Protein AF-A0A9D9DNQ1-F1 (afdb_monomer)

Structure (mmCIF, N/CA/C/O backbone):
data_AF-A0A9D9DNQ1-F1
#
_entry.id   AF-A0A9D9DNQ1-F1
#
loop_
_atom_site.group_PDB
_atom_site.id
_atom_site.type_symbol
_atom_site.label_atom_id
_atom_site.label_alt_id
_atom_site.label_comp_id
_atom_site.label_asym_id
_atom_site.label_entity_id
_atom_site.label_seq_id
_atom_site.pdbx_PDB_ins_code
_atom_site.Cartn_x
_atom_site.Cartn_y
_atom_site.Cartn_z
_atom_site.occupancy
_atom_site.B_iso_or_equiv
_atom_site.auth_seq_id
_atom_site.auth_comp_id
_atom_site.auth_asym_id
_atom_site.auth_atom_id
_atom_site.pdbx_PDB_model_num
ATOM 1 N N . MET A 1 1 ? 4.424 -29.394 -1.726 1.00 29.30 1 MET A N 1
ATOM 2 C CA . MET A 1 1 ? 4.985 -28.256 -0.959 1.00 29.30 1 MET A CA 1
ATOM 3 C C . MET A 1 1 ? 3.956 -27.135 -0.924 1.00 29.30 1 MET A C 1
ATOM 5 O O . MET A 1 1 ? 3.631 -26.592 -1.972 1.00 29.30 1 MET A O 1
ATOM 9 N N . LYS A 1 2 ? 3.369 -26.856 0.246 1.00 24.73 2 LYS A N 1
ATOM 10 C CA . LYS A 1 2 ? 2.342 -25.818 0.424 1.00 24.73 2 LYS A CA 1
ATOM 11 C C . LYS A 1 2 ? 2.992 -24.439 0.251 1.00 24.73 2 LYS A C 1
ATOM 13 O O . LYS A 1 2 ? 3.633 -23.952 1.174 1.00 24.73 2 LYS A O 1
ATOM 18 N N . LYS A 1 3 ? 2.862 -23.826 -0.929 1.00 24.52 3 LYS A N 1
ATOM 19 C CA . LYS A 1 3 ? 3.182 -22.406 -1.111 1.00 24.52 3 LYS A CA 1
ATOM 20 C C . LYS A 1 3 ? 2.050 -21.609 -0.464 1.00 24.52 3 LYS A C 1
ATOM 22 O O . LYS A 1 3 ? 0.947 -21.558 -0.998 1.00 24.52 3 LYS A O 1
ATOM 27 N N . LEU A 1 4 ? 2.303 -21.062 0.723 1.00 26.34 4 LEU A N 1
ATOM 28 C CA . LEU A 1 4 ? 1.441 -20.055 1.331 1.00 26.34 4 LEU A CA 1
ATOM 29 C C . LEU A 1 4 ? 1.518 -18.811 0.432 1.00 26.34 4 LEU A C 1
ATOM 31 O O . LEU A 1 4 ? 2.498 -18.072 0.470 1.00 26.34 4 LEU A O 1
ATOM 35 N N . LEU A 1 5 ? 0.521 -18.620 -0.431 1.00 28.00 5 LEU A N 1
ATOM 36 C CA . LEU A 1 5 ? 0.300 -17.358 -1.130 1.00 28.00 5 LEU A CA 1
ATOM 37 C C . LEU A 1 5 ? -0.089 -16.323 -0.073 1.00 28.00 5 LEU A C 1
ATOM 39 O O . LEU A 1 5 ? -1.245 -16.242 0.341 1.00 28.00 5 LEU A O 1
ATOM 43 N N . ILE A 1 6 ? 0.894 -15.560 0.404 1.00 31.73 6 ILE A N 1
ATOM 44 C CA . ILE A 1 6 ? 0.638 -14.294 1.084 1.00 31.73 6 ILE A CA 1
ATOM 45 C C . ILE A 1 6 ? 0.145 -13.351 -0.011 1.00 31.73 6 ILE A C 1
ATOM 47 O O . ILE A 1 6 ? 0.930 -12.718 -0.713 1.00 31.73 6 ILE A O 1
ATOM 51 N N . ILE A 1 7 ? -1.172 -13.326 -0.206 1.00 36.38 7 ILE A N 1
ATOM 52 C CA . ILE A 1 7 ? -1.836 -12.258 -0.943 1.00 36.38 7 ILE A CA 1
ATOM 53 C C . ILE A 1 7 ? -1.570 -11.000 -0.120 1.00 36.38 7 ILE A C 1
ATOM 55 O O . ILE A 1 7 ? -2.084 -10.852 0.990 1.00 36.38 7 ILE A O 1
ATOM 59 N N . LEU A 1 8 ? -0.683 -10.142 -0.626 1.00 38.19 8 LEU A N 1
ATOM 60 C CA . LEU A 1 8 ? -0.551 -8.769 -0.162 1.00 38.19 8 LEU A CA 1
ATOM 61 C C . LEU A 1 8 ? -1.932 -8.142 -0.393 1.00 38.19 8 LEU A C 1
ATOM 63 O O . LEU A 1 8 ? -2.298 -7.844 -1.527 1.00 38.19 8 LEU A O 1
ATOM 67 N N . GLY A 1 9 ? -2.743 -8.083 0.661 1.00 36.81 9 GLY A N 1
ATOM 68 C CA . GLY A 1 9 ? -4.068 -7.477 0.648 1.00 36.81 9 GLY A CA 1
ATOM 69 C C . GLY A 1 9 ? -3.932 -5.966 0.550 1.00 36.81 9 GLY A C 1
ATOM 70 O O . GLY A 1 9 ? -4.158 -5.273 1.533 1.00 36.81 9 GLY A O 1
ATOM 71 N N . ILE A 1 10 ? -3.514 -5.488 -0.618 1.00 44.41 10 ILE A N 1
ATOM 72 C CA . ILE A 1 10 ? -3.555 -4.084 -0.995 1.00 44.41 10 ILE A CA 1
ATOM 73 C C . ILE A 1 10 ? -4.683 -3.962 -2.022 1.00 44.41 10 ILE A C 1
ATOM 75 O O . ILE A 1 10 ? -4.468 -4.100 -3.223 1.00 44.41 10 ILE A O 1
ATOM 79 N N . LEU A 1 11 ? -5.911 -3.798 -1.528 1.00 41.19 11 LEU A N 1
ATOM 80 C CA . LEU A 1 11 ? -7.002 -3.222 -2.313 1.00 41.19 11 LEU A CA 1
ATOM 81 C C . LEU A 1 11 ? -7.180 -1.806 -1.788 1.00 41.19 11 LEU A C 1
ATOM 83 O O . LEU A 1 11 ? -7.331 -1.604 -0.583 1.00 41.19 11 LEU A O 1
ATOM 87 N N . PHE A 1 12 ? -7.091 -0.844 -2.695 1.00 45.25 12 PHE A N 1
ATOM 88 C CA . PHE A 1 12 ? -7.300 0.555 -2.379 1.00 45.25 12 PHE A CA 1
ATOM 89 C C . PHE A 1 12 ? -8.781 0.840 -2.196 1.00 45.25 12 PHE A C 1
ATOM 91 O O . PHE A 1 12 ? -9.622 0.358 -2.952 1.00 45.25 12 PHE A O 1
ATOM 98 N N . LEU A 1 13 ? -9.047 1.718 -1.234 1.00 35.81 13 LEU A N 1
ATOM 99 C CA . LEU A 1 13 ? -10.161 2.655 -1.248 1.00 35.81 13 LEU A CA 1
ATOM 100 C C . LEU A 1 13 ? -9.973 3.626 -2.429 1.00 35.81 13 LEU A C 1
ATOM 102 O O . LEU A 1 13 ? -9.611 4.783 -2.245 1.00 35.81 13 LEU A O 1
ATOM 106 N N . GLY A 1 14 ? -10.138 3.126 -3.654 1.00 33.34 14 GLY A N 1
ATOM 107 C CA . GLY A 1 14 ? -10.570 3.959 -4.770 1.00 33.34 14 GLY A CA 1
ATOM 108 C C . GLY A 1 14 ? -12.071 4.159 -4.607 1.00 33.34 14 GLY A C 1
ATOM 109 O O . GLY A 1 14 ? -12.766 3.212 -4.246 1.00 33.34 14 GLY A O 1
ATOM 110 N N . ASN A 1 15 ? -12.5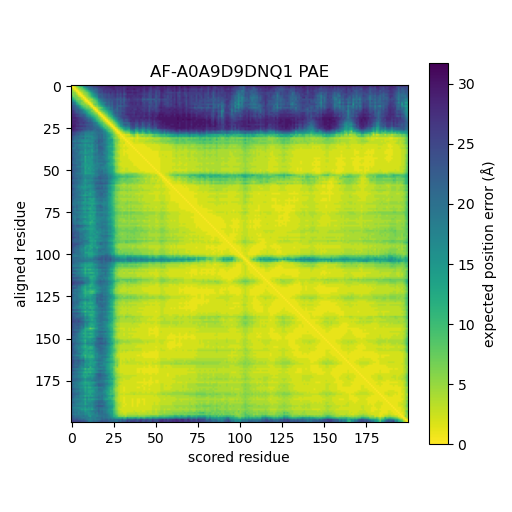43 5.393 -4.769 1.00 35.09 15 ASN A N 1
ATOM 111 C CA . ASN A 1 15 ? -13.938 5.788 -4.598 1.00 35.09 15 ASN A CA 1
ATOM 112 C C . ASN A 1 15 ? -14.907 4.722 -5.129 1.00 35.09 15 ASN A C 1
ATOM 114 O O . ASN A 1 15 ? -15.035 4.544 -6.337 1.00 35.09 15 ASN A O 1
ATOM 118 N N . CYS A 1 16 ? -15.637 4.055 -4.235 1.00 32.59 16 CYS A N 1
ATOM 119 C CA . CYS A 1 16 ? -16.846 3.334 -4.609 1.00 32.59 16 CYS A CA 1
ATOM 120 C C . CYS A 1 16 ? -17.941 4.370 -4.901 1.00 32.59 16 CYS A C 1
ATOM 122 O O . CYS A 1 16 ? -18.879 4.528 -4.125 1.00 32.59 16 CYS A O 1
ATOM 124 N N . CYS A 1 17 ? -17.779 5.111 -5.993 1.00 32.00 17 CYS A N 1
ATOM 125 C CA . CYS A 1 17 ? -18.811 5.933 -6.593 1.00 32.00 17 CYS A CA 1
ATOM 126 C C . CYS A 1 17 ? -19.076 5.349 -7.979 1.00 32.00 17 CYS A C 1
ATOM 128 O O . CYS A 1 17 ? -18.297 5.541 -8.908 1.00 32.00 17 CYS A O 1
ATOM 130 N N . PHE A 1 18 ? -20.181 4.614 -8.099 1.00 34.88 18 PHE A N 1
ATOM 131 C CA . PHE A 1 18 ? -20.827 4.442 -9.388 1.00 34.88 18 PHE A CA 1
ATOM 132 C C . PHE A 1 18 ? -21.553 5.747 -9.712 1.00 34.88 18 PHE A C 1
ATOM 134 O O . PHE A 1 18 ? -22.673 5.979 -9.262 1.00 34.88 18 PHE A O 1
ATOM 141 N N . ALA A 1 19 ? -20.893 6.577 -10.505 1.00 30.09 19 ALA A N 1
ATOM 142 C CA . ALA A 1 19 ? -21.526 7.463 -11.463 1.00 30.09 19 ALA A CA 1
ATOM 143 C C . ALA A 1 19 ? -20.670 7.376 -12.730 1.00 30.09 19 ALA A C 1
ATOM 145 O O . ALA A 1 19 ? -19.470 7.643 -12.682 1.00 30.09 19 ALA A O 1
ATOM 146 N N . GLU A 1 20 ? -21.265 6.929 -13.839 1.00 35.25 20 GLU A N 1
ATOM 147 C CA . GLU A 1 20 ? -20.682 7.064 -15.177 1.00 35.25 20 GLU A CA 1
ATOM 148 C C . GLU A 1 20 ? -20.633 8.552 -15.537 1.00 35.25 20 GLU A C 1
ATOM 150 O O . GLU A 1 20 ? -21.410 9.041 -16.350 1.00 35.25 20 GLU A O 1
ATOM 155 N N . ASP A 1 21 ? -19.714 9.288 -14.928 1.00 28.39 21 ASP A N 1
ATOM 156 C CA . ASP A 1 21 ? -19.199 10.483 -15.559 1.00 28.39 21 ASP A CA 1
ATOM 157 C C . ASP A 1 21 ? -18.018 10.021 -16.399 1.00 28.39 21 ASP A C 1
ATOM 159 O O . ASP A 1 21 ? -17.014 9.523 -15.885 1.00 28.39 21 ASP A O 1
ATOM 163 N N . THR A 1 22 ? -18.157 10.144 -17.718 1.00 34.41 22 THR A N 1
ATOM 164 C CA . THR A 1 22 ? -17.051 10.088 -18.673 1.00 34.41 22 THR A CA 1
ATOM 165 C C . THR A 1 22 ? -16.030 11.161 -18.304 1.00 34.41 22 THR A C 1
ATOM 167 O O . THR A 1 22 ? -15.987 12.243 -18.889 1.00 34.41 22 THR A O 1
ATOM 170 N N . VAL A 1 23 ? -15.197 10.870 -17.309 1.00 31.89 23 VAL A N 1
ATOM 171 C CA . VAL A 1 23 ? -13.949 11.574 -17.089 1.00 31.89 23 VAL A CA 1
ATOM 172 C C . VAL A 1 23 ? -13.088 11.176 -18.269 1.00 31.89 23 VAL A C 1
ATOM 174 O O . VAL A 1 23 ? -12.769 10.003 -18.459 1.00 31.89 23 VAL A O 1
ATOM 177 N N . ILE A 1 24 ? -12.748 12.159 -19.095 1.00 36.84 24 ILE A N 1
ATOM 178 C CA . ILE A 1 24 ? -11.708 12.030 -20.108 1.00 36.84 24 ILE A CA 1
ATOM 179 C C . ILE A 1 24 ? -10.407 11.788 -19.334 1.00 36.84 24 ILE A C 1
ATOM 181 O O . ILE A 1 24 ? -9.660 12.711 -19.023 1.00 36.84 24 ILE A O 1
ATOM 185 N N . THR A 1 25 ? -10.158 10.538 -18.945 1.00 41.62 25 THR A N 1
ATOM 186 C CA . THR A 1 25 ? -8.852 10.097 -18.483 1.00 41.62 25 THR A CA 1
ATOM 187 C C . THR A 1 25 ? -7.974 10.169 -19.715 1.00 41.62 25 THR A C 1
ATOM 189 O O . THR A 1 25 ? -8.115 9.333 -20.610 1.00 41.62 25 THR A O 1
ATOM 192 N N . GLY A 1 26 ? -7.134 11.203 -19.809 1.00 40.19 26 GLY A N 1
ATOM 193 C CA . GLY A 1 26 ? -6.062 11.246 -20.797 1.00 40.19 26 GLY A CA 1
ATOM 194 C C . GLY A 1 26 ? -5.359 9.898 -20.742 1.00 40.19 26 GLY A C 1
ATOM 195 O O . GLY A 1 26 ? -4.810 9.532 -19.702 1.00 40.19 26 GLY A O 1
ATOM 196 N N . SER A 1 27 ? -5.528 9.098 -21.791 1.00 50.38 27 SER A N 1
ATOM 197 C CA . SER A 1 27 ? -5.097 7.710 -21.810 1.00 50.38 27 SER A CA 1
ATOM 198 C C . SER A 1 27 ? -3.598 7.693 -21.570 1.00 50.38 27 SER A C 1
ATOM 200 O O . SER A 1 27 ? -2.833 8.143 -22.417 1.00 50.38 27 SER A O 1
ATOM 202 N N . VAL A 1 28 ? -3.174 7.231 -20.394 1.00 60.75 28 VAL A N 1
ATOM 203 C CA . VAL A 1 28 ? -1.758 6.974 -20.158 1.00 60.75 28 VAL A CA 1
ATOM 204 C C . VAL A 1 28 ? -1.372 5.840 -21.100 1.00 60.75 28 VAL A C 1
ATOM 206 O O . VAL A 1 28 ? -1.922 4.739 -20.997 1.00 60.75 28 VAL A O 1
ATOM 209 N N . ASP A 1 29 ? -0.473 6.124 -22.040 1.00 68.19 29 ASP A N 1
ATOM 210 C CA . ASP A 1 29 ? 0.024 5.139 -22.994 1.00 68.19 29 ASP A CA 1
ATOM 211 C C . ASP A 1 29 ? 0.814 4.063 -22.244 1.00 68.19 29 ASP A C 1
ATOM 213 O O . ASP A 1 29 ? 1.963 4.245 -21.839 1.00 68.19 29 ASP A O 1
ATOM 217 N N . PHE A 1 30 ? 0.180 2.911 -22.030 1.00 81.62 30 PHE A N 1
ATOM 218 C CA . PHE A 1 30 ? 0.835 1.766 -21.416 1.00 81.62 30 PHE A CA 1
ATOM 219 C C . PHE A 1 30 ? 1.721 1.057 -22.442 1.00 81.62 30 PHE A C 1
ATOM 221 O O . PHE A 1 30 ? 1.249 0.233 -23.227 1.00 81.62 30 PHE A O 1
ATOM 228 N N . ASN A 1 31 ? 3.021 1.357 -22.414 1.00 86.69 31 ASN A N 1
ATOM 229 C CA . ASN A 1 31 ? 3.995 0.809 -23.363 1.00 86.69 31 ASN A CA 1
ATOM 230 C C . ASN A 1 31 ? 4.888 -0.312 -22.792 1.00 86.69 31 ASN A C 1
ATOM 232 O O . ASN A 1 31 ? 5.781 -0.807 -23.478 1.00 86.69 31 ASN A O 1
ATOM 236 N N . TRP A 1 32 ? 4.649 -0.757 -21.555 1.00 90.88 32 TRP A N 1
ATOM 237 C CA . TRP A 1 32 ? 5.525 -1.687 -20.819 1.00 90.88 32 TRP A CA 1
ATOM 238 C C . TRP A 1 32 ? 5.965 -2.932 -21.606 1.00 90.88 32 TRP A C 1
ATOM 240 O O . TRP A 1 32 ? 7.099 -3.403 -21.481 1.00 90.88 32 TRP A O 1
ATOM 250 N N . VAL A 1 33 ? 5.053 -3.472 -22.422 1.00 87.44 33 VAL A N 1
ATOM 251 C CA . VAL A 1 33 ? 5.265 -4.690 -23.215 1.00 87.44 33 VAL A CA 1
ATOM 252 C C . VAL A 1 33 ? 6.201 -4.459 -24.401 1.00 87.44 33 VAL A C 1
ATOM 254 O O . VAL A 1 33 ? 6.948 -5.368 -24.754 1.00 87.44 33 VAL A O 1
ATOM 257 N N . ASN A 1 34 ? 6.205 -3.259 -24.985 1.00 89.88 34 ASN A N 1
ATOM 258 C CA . ASN A 1 34 ? 7.051 -2.953 -26.142 1.00 89.88 34 ASN A CA 1
ATOM 259 C C . ASN A 1 34 ? 8.366 -2.266 -25.756 1.00 89.88 34 ASN A C 1
ATOM 261 O O . ASN A 1 34 ? 9.265 -2.183 -26.589 1.00 89.88 34 ASN A O 1
ATOM 265 N N . MET A 1 35 ? 8.495 -1.785 -24.517 1.00 90.94 35 MET A N 1
ATOM 266 C CA . MET A 1 35 ? 9.752 -1.240 -24.006 1.00 90.94 35 MET A CA 1
ATOM 267 C C . MET A 1 35 ? 10.880 -2.278 -24.083 1.00 90.94 35 MET A C 1
ATOM 269 O O . MET A 1 35 ? 10.684 -3.485 -23.906 1.00 90.94 35 MET A O 1
ATOM 273 N N . SER A 1 36 ? 12.101 -1.809 -24.295 1.00 95.94 36 SER A N 1
ATOM 274 C CA . SER A 1 36 ? 13.306 -2.597 -24.063 1.00 95.94 36 SER A CA 1
ATOM 275 C C . SER A 1 36 ? 13.495 -2.881 -22.568 1.00 95.94 36 SER A C 1
ATOM 277 O O . SER A 1 36 ? 12.903 -2.238 -21.698 1.00 95.94 36 SER A O 1
ATOM 279 N N . GLN A 1 37 ? 14.362 -3.844 -22.236 1.00 96.31 37 GLN A N 1
ATOM 280 C CA . GLN A 1 37 ? 14.668 -4.128 -20.831 1.00 96.31 37 GLN A CA 1
ATOM 281 C C . GLN A 1 37 ? 15.354 -2.946 -20.131 1.00 96.31 37 GLN A C 1
ATOM 283 O O . GLN A 1 37 ? 15.111 -2.717 -18.951 1.00 96.31 37 GLN A O 1
ATOM 288 N N . VAL A 1 38 ? 16.174 -2.185 -20.861 1.00 97.19 38 VAL A N 1
ATOM 289 C CA . VAL A 1 38 ? 16.883 -1.014 -20.327 1.00 97.19 38 VAL A CA 1
ATOM 290 C C . VAL A 1 38 ? 15.897 0.087 -19.942 1.00 97.19 38 VAL A C 1
ATOM 292 O O . VAL A 1 38 ? 16.019 0.661 -18.865 1.00 97.19 38 VAL A O 1
ATOM 295 N N . GLU A 1 39 ? 14.891 0.343 -20.779 1.00 96.00 39 GLU A N 1
ATOM 296 C CA . GLU A 1 39 ? 13.853 1.337 -20.483 1.00 96.00 39 GLU A CA 1
ATOM 297 C C . GLU A 1 39 ? 12.998 0.915 -19.282 1.00 96.00 39 GLU A C 1
ATOM 299 O O . GLU A 1 39 ? 12.753 1.726 -18.391 1.00 96.00 39 GLU A O 1
ATOM 304 N N . ARG A 1 40 ? 12.603 -0.367 -19.199 1.00 96.81 40 ARG A N 1
ATOM 305 C CA . ARG A 1 40 ? 11.867 -0.884 -18.030 1.00 96.81 40 ARG A CA 1
ATOM 306 C C . ARG A 1 40 ? 12.667 -0.728 -16.745 1.00 96.81 40 ARG A C 1
ATOM 308 O O . ARG A 1 40 ? 12.128 -0.306 -15.727 1.00 96.81 40 ARG A O 1
ATOM 315 N N . ASP A 1 41 ? 13.951 -1.062 -16.785 1.00 97.62 41 ASP A N 1
ATOM 316 C CA . ASP A 1 41 ? 14.833 -0.944 -15.628 1.00 97.62 41 ASP A CA 1
ATOM 317 C C . ASP A 1 41 ? 15.031 0.521 -15.207 1.00 97.62 41 ASP A C 1
ATOM 319 O O . ASP A 1 41 ? 15.086 0.812 -14.008 1.00 97.62 41 ASP A O 1
ATOM 323 N N . ALA A 1 42 ? 15.082 1.445 -16.172 1.00 97.12 42 ALA A N 1
ATOM 324 C CA . ALA A 1 42 ? 15.145 2.879 -15.910 1.00 97.12 42 ALA A CA 1
ATOM 325 C C . ALA A 1 42 ? 13.873 3.392 -15.213 1.00 97.12 42 ALA A C 1
ATOM 327 O O . ALA A 1 42 ? 13.984 4.038 -14.171 1.00 97.12 42 ALA A O 1
ATOM 328 N N . GLU A 1 43 ? 12.680 3.045 -15.709 1.00 95.81 43 GLU A N 1
ATOM 329 C CA . GLU A 1 43 ? 11.411 3.413 -15.057 1.00 95.81 43 GLU A CA 1
ATOM 330 C C . GLU A 1 43 ? 11.283 2.808 -13.655 1.00 95.81 43 GLU A C 1
ATOM 332 O O . GLU A 1 43 ? 10.934 3.506 -12.700 1.00 95.81 43 GLU A O 1
ATOM 337 N N . ILE A 1 44 ? 11.626 1.522 -13.502 1.00 97.56 44 ILE A N 1
ATOM 338 C CA . ILE A 1 44 ? 11.634 0.846 -12.198 1.00 97.56 44 ILE A CA 1
ATOM 339 C C . ILE A 1 44 ? 12.494 1.622 -11.204 1.00 97.56 44 ILE A C 1
ATOM 341 O O . ILE A 1 44 ? 12.070 1.828 -10.065 1.00 97.56 44 ILE A O 1
ATOM 345 N N . SER A 1 45 ? 13.686 2.039 -11.627 1.00 96.88 45 SER A N 1
ATOM 346 C CA . SER A 1 45 ? 14.634 2.756 -10.773 1.00 96.88 45 SER A CA 1
ATOM 347 C C . SER A 1 45 ? 14.147 4.172 -10.464 1.00 96.88 45 SER A C 1
ATOM 349 O O . SER A 1 45 ? 14.219 4.614 -9.320 1.00 96.88 45 SER A O 1
ATOM 351 N N . GLN A 1 46 ? 13.583 4.872 -11.452 1.00 96.81 46 GLN A N 1
ATOM 352 C CA . GLN A 1 46 ? 13.010 6.205 -11.272 1.00 96.81 46 GLN A CA 1
ATOM 353 C C . GLN A 1 46 ? 11.909 6.205 -10.205 1.0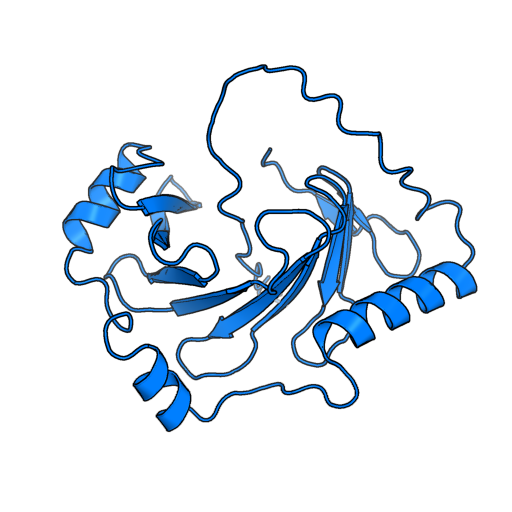0 96.81 46 GLN A C 1
ATOM 355 O O . GLN A 1 46 ? 11.964 7.002 -9.266 1.00 96.81 46 GLN A O 1
ATOM 360 N N . TYR A 1 47 ? 10.919 5.316 -10.318 1.00 96.88 47 TYR A N 1
ATOM 361 C CA . TYR A 1 47 ? 9.800 5.295 -9.372 1.00 96.88 47 TYR A CA 1
ATOM 362 C C . TYR A 1 47 ? 10.198 4.728 -8.005 1.00 96.88 47 TYR A C 1
ATOM 364 O O . TYR A 1 47 ? 9.685 5.193 -6.987 1.00 96.88 47 TYR A O 1
ATOM 372 N N . GLN A 1 48 ? 11.165 3.806 -7.948 1.00 97.25 48 GLN A N 1
ATOM 373 C CA . GLN A 1 48 ? 11.775 3.385 -6.684 1.00 97.25 48 GLN A CA 1
ATOM 374 C C . GLN A 1 48 ? 12.393 4.591 -5.958 1.00 97.25 48 GLN A C 1
ATOM 376 O O . GLN A 1 48 ? 12.073 4.832 -4.793 1.00 97.25 48 GLN A O 1
ATOM 381 N N . ASN A 1 49 ? 13.201 5.394 -6.652 1.00 96.56 49 ASN A N 1
ATOM 382 C CA . ASN A 1 49 ? 13.842 6.573 -6.069 1.00 96.56 49 ASN A CA 1
ATOM 383 C C . ASN A 1 49 ? 12.819 7.629 -5.623 1.00 96.56 49 ASN A C 1
ATOM 385 O O . ASN A 1 49 ? 12.981 8.221 -4.561 1.00 96.56 49 ASN A O 1
ATOM 389 N N . LEU A 1 50 ? 11.729 7.829 -6.372 1.00 96.31 50 LEU A N 1
ATOM 390 C CA . LEU A 1 50 ? 10.659 8.756 -5.976 1.00 96.31 50 LEU A CA 1
ATOM 391 C C . LEU A 1 50 ? 9.929 8.319 -4.696 1.00 96.31 50 LEU A C 1
ATOM 393 O O . LEU A 1 50 ? 9.511 9.167 -3.909 1.00 96.31 50 LEU A O 1
ATOM 397 N N . ILE A 1 51 ? 9.780 7.010 -4.471 1.00 96.19 51 ILE A N 1
ATOM 398 C CA . ILE A 1 51 ? 9.164 6.477 -3.250 1.00 96.19 51 ILE A CA 1
ATOM 399 C C . ILE A 1 51 ? 10.140 6.544 -2.071 1.00 96.19 51 ILE A C 1
ATOM 401 O O . ILE A 1 51 ? 9.767 6.951 -0.966 1.00 96.19 51 ILE A O 1
ATOM 405 N N . PHE A 1 52 ? 11.359 6.042 -2.259 1.00 94.94 52 PHE A N 1
ATOM 406 C CA . PHE A 1 52 ? 12.258 5.716 -1.153 1.00 94.94 52 PHE A CA 1
ATOM 407 C C . PHE A 1 52 ? 13.346 6.762 -0.904 1.00 94.94 52 PHE A C 1
ATOM 409 O O . PHE A 1 52 ? 13.831 6.839 0.221 1.00 94.94 52 PHE A O 1
ATOM 416 N N . GLY A 1 53 ? 13.670 7.597 -1.890 1.00 91.88 53 GLY A N 1
ATOM 417 C CA . GLY A 1 53 ? 14.841 8.468 -1.844 1.00 91.88 53 GLY A CA 1
ATOM 418 C C . GLY A 1 53 ? 16.143 7.664 -1.851 1.00 91.88 53 GLY A C 1
ATOM 419 O O . GLY A 1 53 ? 16.179 6.528 -2.322 1.00 91.88 53 GLY A O 1
ATOM 420 N N . ASP A 1 54 ? 17.199 8.256 -1.295 1.00 85.81 54 ASP A N 1
ATOM 421 C CA . ASP A 1 54 ? 18.542 7.660 -1.284 1.00 85.81 54 ASP A CA 1
ATOM 422 C C . ASP A 1 54 ? 18.664 6.450 -0.339 1.00 85.81 54 ASP A C 1
ATOM 424 O O . ASP A 1 54 ? 19.511 5.581 -0.546 1.00 85.81 54 ASP A O 1
ATOM 428 N N . GLU A 1 55 ? 17.823 6.374 0.701 1.00 88.75 55 GLU A N 1
ATOM 429 C CA . GLU A 1 55 ? 17.856 5.300 1.696 1.00 88.75 55 GLU A CA 1
ATOM 430 C C . GLU A 1 55 ? 16.476 4.665 1.908 1.00 88.75 55 GLU A C 1
ATOM 432 O O . GLU A 1 55 ? 15.511 5.295 2.350 1.00 88.75 55 GLU A O 1
ATOM 437 N N . ILE A 1 56 ? 16.402 3.353 1.675 1.00 90.44 56 ILE A N 1
ATOM 438 C CA . ILE A 1 56 ? 15.179 2.577 1.870 1.00 90.44 56 ILE A CA 1
ATOM 439 C C . ILE A 1 56 ? 14.957 2.319 3.363 1.00 90.44 56 ILE A C 1
ATOM 441 O O . ILE A 1 56 ? 15.466 1.362 3.954 1.00 90.44 56 ILE A O 1
ATOM 445 N N . GLN A 1 57 ? 14.111 3.143 3.979 1.00 90.50 57 GLN A N 1
ATOM 446 C CA . GLN A 1 57 ? 13.647 2.908 5.343 1.00 90.50 57 GLN A CA 1
ATOM 447 C C . GLN A 1 57 ? 12.602 1.786 5.391 1.00 90.50 57 GLN A C 1
ATOM 449 O O . GLN A 1 57 ? 11.410 1.982 5.157 1.00 90.50 57 GLN A O 1
ATOM 454 N N . THR A 1 58 ? 13.047 0.585 5.760 1.00 92.62 58 THR A N 1
ATOM 455 C CA . THR A 1 58 ? 12.188 -0.614 5.820 1.00 92.62 58 THR A CA 1
ATOM 456 C C . THR A 1 58 ? 11.338 -0.711 7.094 1.00 92.62 58 THR A C 1
ATOM 458 O O . THR A 1 58 ? 10.514 -1.625 7.238 1.00 92.62 58 THR A O 1
ATOM 461 N N . LYS A 1 59 ? 11.539 0.182 8.073 1.00 95.12 59 LYS A N 1
ATOM 462 C CA . LYS A 1 59 ? 10.878 0.097 9.379 1.00 95.12 59 LYS A CA 1
ATOM 463 C C . LYS A 1 59 ? 10.888 1.418 10.148 1.00 95.12 59 LYS A C 1
ATOM 465 O O . LYS A 1 59 ? 11.938 2.009 10.354 1.00 95.12 59 LYS A O 1
ATOM 470 N N . ILE A 1 60 ? 9.742 1.748 10.734 1.00 96.00 60 ILE A N 1
ATOM 471 C CA . ILE A 1 60 ? 9.597 2.716 11.825 1.00 96.00 60 ILE A CA 1
ATOM 472 C C . ILE A 1 60 ? 9.748 1.965 13.163 1.00 96.00 60 ILE A C 1
ATOM 474 O O . ILE A 1 60 ? 9.119 0.911 13.354 1.00 96.00 60 ILE A O 1
ATOM 478 N N . PRO A 1 61 ? 10.560 2.445 14.123 1.00 97.25 61 PRO A N 1
ATOM 479 C CA . PRO A 1 61 ? 10.636 1.858 15.455 1.00 97.25 61 PRO A CA 1
ATOM 480 C C . PRO A 1 61 ? 9.247 1.679 16.080 1.00 97.25 61 PRO A C 1
ATOM 482 O O . PRO A 1 61 ? 8.417 2.583 16.094 1.00 97.25 61 PRO A O 1
ATOM 485 N N . ARG A 1 62 ? 8.977 0.496 16.647 1.00 96.19 62 ARG A N 1
ATOM 486 C CA . ARG A 1 62 ? 7.638 0.136 17.154 1.00 96.19 62 ARG A CA 1
ATOM 487 C C . ARG A 1 62 ? 7.091 1.155 18.160 1.00 96.19 62 ARG A C 1
ATOM 489 O O . ARG A 1 62 ? 5.887 1.384 18.192 1.00 96.19 62 ARG A O 1
ATOM 496 N N . LYS A 1 63 ? 7.957 1.721 19.005 1.00 97.25 63 LYS A N 1
ATOM 497 C CA . LYS A 1 63 ? 7.574 2.732 19.999 1.00 97.25 63 LYS A CA 1
ATOM 498 C C . LYS A 1 63 ? 7.078 4.010 19.317 1.00 97.25 63 LYS A C 1
ATOM 500 O O . LYS A 1 63 ? 6.008 4.490 19.670 1.00 97.25 63 LYS A O 1
ATOM 505 N N . GLU A 1 64 ? 7.810 4.492 18.318 1.00 97.88 64 GLU A N 1
ATOM 506 C CA . GLU A 1 64 ? 7.461 5.679 17.529 1.00 97.88 64 GLU A CA 1
ATOM 507 C C . GLU A 1 64 ? 6.191 5.452 16.714 1.00 97.88 64 GLU A C 1
ATOM 509 O O . GLU A 1 64 ? 5.267 6.254 16.795 1.00 97.88 64 GLU A O 1
ATOM 514 N N . PHE A 1 65 ? 6.077 4.305 16.036 1.00 97.94 65 PHE A N 1
ATOM 515 C CA . PHE A 1 65 ? 4.864 3.933 15.304 1.00 97.94 65 PHE A CA 1
ATOM 516 C C . PHE A 1 65 ? 3.629 3.963 16.217 1.00 97.94 65 PHE A C 1
ATOM 518 O O . PHE A 1 65 ? 2.604 4.561 15.897 1.00 97.94 65 PHE A O 1
ATOM 525 N N . ARG A 1 66 ? 3.726 3.334 17.395 1.00 96.94 66 ARG A N 1
ATOM 526 C CA . ARG A 1 66 ? 2.613 3.288 18.352 1.00 96.94 66 ARG A CA 1
ATOM 527 C C . ARG A 1 66 ? 2.282 4.650 18.949 1.00 96.94 66 ARG A C 1
ATOM 529 O O . ARG A 1 66 ? 1.127 4.859 19.291 1.00 96.94 66 ARG A O 1
ATOM 536 N N . ALA A 1 67 ? 3.264 5.535 19.089 1.00 97.94 67 ALA A N 1
ATOM 537 C CA . ALA A 1 67 ? 3.031 6.905 19.526 1.00 97.94 67 ALA A CA 1
ATOM 538 C C . ALA A 1 67 ? 2.323 7.723 18.434 1.00 97.94 67 ALA A C 1
ATOM 540 O O . ALA A 1 67 ? 1.336 8.389 18.734 1.00 97.94 67 ALA A O 1
ATOM 541 N N . LYS A 1 68 ? 2.772 7.608 17.174 1.00 97.44 68 LYS A N 1
ATOM 542 C CA . LYS A 1 68 ? 2.199 8.300 16.007 1.00 97.44 68 LYS A CA 1
ATOM 543 C C . LYS A 1 68 ? 0.722 7.959 15.798 1.00 97.44 68 LYS A C 1
ATOM 545 O O . LYS A 1 68 ? -0.085 8.857 15.602 1.00 97.44 68 LYS A O 1
ATOM 550 N N . TYR A 1 69 ? 0.359 6.679 15.890 1.00 97.50 69 TYR A N 1
ATOM 551 C CA . TYR A 1 69 ? -1.015 6.213 15.643 1.00 97.50 69 TYR A CA 1
ATOM 552 C C . TYR A 1 69 ? -1.767 5.813 16.909 1.00 97.50 69 TYR A C 1
ATOM 554 O O . TYR A 1 69 ? -2.654 4.966 16.835 1.00 97.50 69 TYR A O 1
ATOM 562 N N . LYS A 1 70 ? -1.407 6.371 18.071 1.00 97.38 70 LYS A N 1
ATOM 563 C CA . LYS A 1 70 ? -1.938 5.962 19.385 1.00 97.38 70 LYS A CA 1
ATOM 564 C C . LYS A 1 70 ? -3.472 5.854 19.418 1.00 97.38 70 LYS A C 1
ATOM 566 O O . LYS A 1 70 ? -3.985 4.860 19.928 1.00 97.38 70 LYS A O 1
ATOM 571 N N . ASP A 1 71 ? -4.162 6.803 18.787 1.00 96.75 71 ASP A N 1
ATOM 572 C CA . ASP A 1 71 ? -5.625 6.923 18.788 1.00 96.75 71 ASP A CA 1
ATOM 573 C C . ASP A 1 71 ? -6.289 6.004 17.746 1.00 96.75 71 ASP A C 1
ATOM 575 O O . ASP A 1 71 ? -7.491 5.786 17.774 1.00 96.75 71 ASP A O 1
ATOM 579 N N . PHE A 1 72 ? -5.492 5.403 16.858 1.00 97.31 72 PHE A N 1
ATOM 580 C CA . PHE A 1 72 ? -5.948 4.555 15.755 1.00 97.31 72 PHE A CA 1
ATOM 581 C C . PHE A 1 72 ? -5.477 3.101 15.886 1.00 97.31 72 PHE A C 1
ATOM 583 O O . PHE A 1 72 ? -5.747 2.284 15.008 1.00 97.31 72 PHE A O 1
ATOM 590 N N . LEU A 1 73 ? -4.778 2.736 16.973 1.00 97.88 73 LEU A N 1
ATOM 591 C CA . LEU A 1 73 ? -4.303 1.360 17.204 1.00 97.88 73 LEU A CA 1
ATOM 592 C C . LEU A 1 73 ? -5.448 0.348 17.343 1.00 97.88 73 LEU A C 1
ATOM 594 O O . LEU A 1 73 ? -5.243 -0.859 17.147 1.00 97.88 73 LEU A O 1
ATOM 598 N N . LYS A 1 74 ? -6.635 0.834 17.705 1.00 98.00 74 LYS A N 1
ATOM 599 C CA . LYS A 1 74 ? -7.875 0.077 17.746 1.00 98.00 74 LYS A CA 1
ATOM 600 C C . LYS A 1 74 ? -9.015 0.976 17.280 1.00 98.00 74 LYS A C 1
ATOM 602 O O . LYS A 1 74 ? -9.123 2.093 17.765 1.00 98.00 74 LYS A O 1
ATOM 607 N N . ASP A 1 75 ? -9.858 0.466 16.396 1.00 97.94 75 ASP A N 1
ATOM 608 C CA . ASP A 1 75 ? -11.139 1.087 16.080 1.00 97.94 75 ASP A CA 1
ATOM 609 C C . ASP A 1 75 ? -12.064 0.963 17.302 1.00 97.94 75 ASP A C 1
ATOM 611 O O . ASP A 1 75 ? -12.439 -0.140 17.721 1.00 97.94 75 ASP A O 1
ATOM 615 N N . GLU A 1 76 ? -12.383 2.104 17.909 1.00 96.56 76 GLU A N 1
ATOM 616 C CA . GLU A 1 76 ? -13.279 2.197 19.062 1.00 96.56 76 GLU A CA 1
ATOM 617 C C . GLU A 1 76 ? -14.685 1.677 18.729 1.00 96.56 76 GLU A C 1
ATOM 619 O O . GLU A 1 76 ? -15.300 0.983 19.544 1.00 96.56 76 GLU A O 1
ATOM 624 N N . TYR A 1 77 ? -15.141 1.901 17.493 1.00 96.44 77 TYR A N 1
ATOM 625 C CA . TYR A 1 77 ? -16.483 1.580 17.010 1.00 96.44 77 TYR A CA 1
ATOM 626 C C . TYR A 1 77 ? -16.508 0.347 16.102 1.00 96.44 77 TYR A C 1
ATOM 628 O O . TYR A 1 77 ? -17.446 0.170 15.325 1.00 96.44 77 TYR A O 1
ATOM 636 N N . TYR A 1 78 ? -15.529 -0.557 16.237 1.00 97.25 78 TYR A N 1
ATOM 637 C CA . TYR A 1 78 ? -15.326 -1.678 15.310 1.00 97.25 78 TYR A CA 1
ATOM 638 C C . TYR A 1 78 ? -16.565 -2.525 15.024 1.00 97.25 78 TYR A C 1
ATOM 640 O O . TYR A 1 78 ? -16.720 -3.002 13.908 1.00 97.25 78 TYR A O 1
ATOM 648 N N . LYS A 1 79 ? -17.467 -2.719 15.996 1.00 97.44 79 LYS A N 1
ATOM 649 C CA . LYS A 1 79 ? -18.714 -3.468 15.771 1.00 97.44 79 LYS A CA 1
ATOM 650 C C . LYS A 1 79 ? -19.621 -2.753 14.771 1.00 97.44 79 LYS A C 1
ATOM 652 O O . LYS A 1 79 ? -20.132 -3.391 13.857 1.00 97.44 79 LYS A O 1
ATOM 657 N N . THR A 1 80 ? -19.785 -1.444 14.943 1.00 97.00 80 THR A N 1
ATOM 658 C CA . THR A 1 80 ? -20.573 -0.593 14.052 1.00 97.00 80 THR A CA 1
ATOM 659 C C . THR A 1 80 ? -19.914 -0.522 12.683 1.00 97.00 80 THR A C 1
ATOM 661 O O . THR A 1 80 ? -20.572 -0.799 11.685 1.00 97.00 80 THR A O 1
ATOM 664 N N . THR A 1 81 ? -18.607 -0.246 12.623 1.00 96.75 81 THR A N 1
ATOM 665 C CA . THR A 1 81 ? -17.866 -0.201 11.354 1.00 96.75 81 THR A CA 1
ATOM 666 C C . THR A 1 81 ? -17.982 -1.521 10.599 1.00 96.75 81 THR A C 1
ATOM 668 O O . THR A 1 81 ? -18.294 -1.532 9.412 1.00 96.75 81 THR A O 1
ATOM 671 N N . TYR A 1 82 ? -17.808 -2.646 11.297 1.00 95.25 82 TYR A N 1
ATOM 672 C CA . TYR A 1 82 ? -17.934 -3.982 10.726 1.00 95.25 82 TYR A CA 1
ATOM 673 C C . TYR A 1 82 ? -19.335 -4.241 10.154 1.00 95.25 82 TYR A C 1
ATOM 675 O O . TYR A 1 82 ? -19.455 -4.773 9.054 1.00 95.25 82 TYR A O 1
ATOM 683 N N . GLN A 1 83 ? -20.396 -3.834 10.860 1.00 95.50 83 GLN A N 1
ATOM 684 C CA . GLN A 1 83 ? -21.772 -3.939 10.362 1.00 95.50 83 GLN A CA 1
ATOM 685 C C . GLN A 1 83 ? -22.016 -3.063 9.128 1.00 95.50 83 GLN A C 1
ATOM 687 O O . GLN A 1 83 ? -22.650 -3.522 8.182 1.00 95.50 83 GLN A O 1
ATOM 692 N N . LEU A 1 84 ? -21.500 -1.830 9.113 1.00 95.75 84 LEU A N 1
ATOM 693 C CA . LEU A 1 84 ? -21.625 -0.927 7.965 1.00 95.75 84 LEU A CA 1
ATOM 694 C C . LEU A 1 84 ? -21.015 -1.557 6.710 1.00 95.75 84 LEU A C 1
ATOM 696 O O . LEU A 1 84 ? -21.704 -1.713 5.703 1.00 95.75 84 LEU A O 1
ATOM 700 N N . VAL A 1 85 ? -19.758 -1.995 6.789 1.00 94.19 85 VAL A N 1
ATOM 701 C CA . VAL A 1 85 ? -19.067 -2.558 5.621 1.00 94.19 85 VAL A CA 1
ATOM 702 C C . VAL A 1 85 ? -19.624 -3.921 5.204 1.00 94.19 85 VAL A C 1
ATOM 704 O O . VAL A 1 85 ? -19.626 -4.239 4.018 1.00 94.19 85 VAL A O 1
ATOM 707 N N . MET A 1 86 ? -20.157 -4.706 6.150 1.00 92.12 86 MET A N 1
ATOM 708 C CA . MET A 1 86 ? -20.894 -5.944 5.859 1.00 92.12 86 MET A CA 1
ATOM 709 C C . MET A 1 86 ? -22.165 -5.687 5.052 1.00 92.12 86 MET A C 1
ATOM 711 O O . MET A 1 86 ? -22.506 -6.482 4.182 1.00 92.12 86 MET A O 1
ATOM 715 N N . ASN A 1 87 ? -22.841 -4.570 5.316 1.00 93.19 87 ASN A N 1
ATOM 716 C CA . ASN A 1 87 ? -24.034 -4.147 4.588 1.00 93.19 87 ASN A CA 1
ATOM 717 C C . ASN A 1 87 ? -23.703 -3.400 3.284 1.00 93.19 87 ASN A C 1
ATOM 719 O O . ASN A 1 87 ? -24.592 -2.806 2.680 1.00 93.19 87 ASN A O 1
ATOM 723 N N . GLY A 1 88 ? -22.437 -3.406 2.853 1.00 91.12 88 GLY A N 1
ATOM 724 C CA . GLY A 1 88 ? -22.003 -2.755 1.619 1.00 91.12 88 GLY A CA 1
ATOM 725 C C . GLY A 1 88 ? -21.910 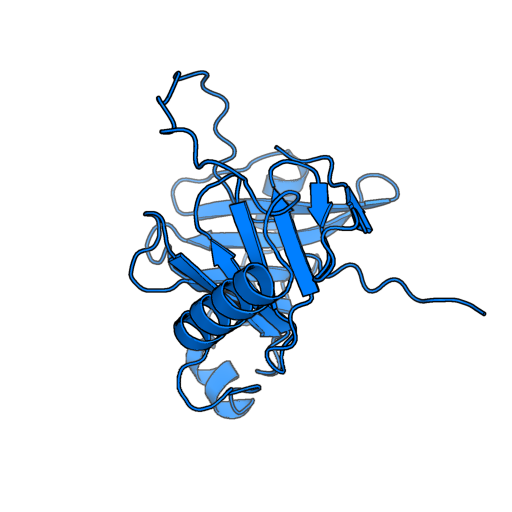-1.232 1.707 1.00 91.12 88 GLY A C 1
ATOM 726 O O . GLY A 1 88 ? -21.797 -0.583 0.673 1.00 91.12 88 GLY A O 1
ATOM 727 N N . ILE A 1 89 ? -21.944 -0.647 2.909 1.00 95.00 89 ILE A N 1
ATOM 728 C CA . ILE A 1 89 ? -21.728 0.793 3.076 1.00 95.00 89 ILE A CA 1
ATOM 729 C C . ILE A 1 89 ? -20.250 1.107 2.844 1.00 95.00 89 ILE A C 1
ATOM 731 O O . ILE A 1 89 ? -19.375 0.587 3.542 1.00 95.00 89 ILE A O 1
ATOM 735 N N . THR A 1 90 ? -19.990 1.980 1.876 1.00 94.12 90 THR A N 1
ATOM 736 C CA . THR A 1 90 ? -18.646 2.379 1.435 1.00 94.12 90 THR A CA 1
ATOM 737 C C . THR A 1 90 ? -18.264 3.792 1.867 1.00 94.12 90 THR A C 1
ATOM 739 O O . THR A 1 90 ? -17.103 4.176 1.762 1.00 94.12 90 THR A O 1
ATOM 742 N N . GLU A 1 91 ? -19.209 4.570 2.391 1.00 94.75 91 GLU A N 1
ATOM 743 C CA . GLU A 1 91 ? -18.984 5.954 2.796 1.00 94.75 91 GLU A CA 1
ATOM 744 C C . GLU A 1 91 ? -19.918 6.349 3.948 1.00 94.75 91 GLU A C 1
ATOM 746 O O . GLU A 1 91 ? -21.076 5.934 4.019 1.00 94.75 91 GLU A O 1
ATOM 751 N N . THR A 1 92 ? -19.405 7.165 4.864 1.00 95.19 92 THR A N 1
ATOM 752 C CA . THR A 1 92 ? -20.162 7.864 5.909 1.00 95.19 92 THR A CA 1
ATOM 753 C C . THR A 1 92 ? -19.918 9.370 5.799 1.00 95.19 92 THR A C 1
ATOM 755 O O . THR A 1 92 ? -19.152 9.833 4.951 1.00 95.19 92 THR A O 1
ATOM 758 N N . SER A 1 93 ? -20.521 10.174 6.677 1.00 95.56 93 SER A N 1
ATOM 759 C CA . SER A 1 93 ? -20.209 11.608 6.755 1.00 95.56 93 SER A CA 1
ATOM 760 C C . SER A 1 93 ? -18.720 11.882 6.987 1.00 95.56 93 SER A C 1
ATOM 762 O O . SER A 1 93 ? -18.202 12.860 6.455 1.00 95.56 93 SER A O 1
ATOM 764 N N . ASP A 1 94 ? -18.026 10.997 7.710 1.00 96.12 94 ASP A N 1
ATOM 765 C CA . ASP A 1 94 ? -16.677 11.254 8.224 1.00 96.12 94 ASP A CA 1
ATOM 766 C C . ASP A 1 94 ? -15.584 10.405 7.567 1.00 96.12 94 ASP A C 1
ATOM 768 O O . ASP A 1 94 ? -14.398 10.727 7.699 1.00 96.12 94 ASP A O 1
ATOM 772 N N . ALA A 1 95 ? -15.942 9.317 6.876 1.00 96.50 95 ALA A N 1
ATOM 773 C CA . ALA A 1 95 ? -14.962 8.367 6.363 1.00 96.50 95 ALA A CA 1
ATOM 774 C C . ALA A 1 95 ? -15.409 7.614 5.106 1.00 96.50 95 ALA A C 1
ATOM 776 O O . ALA A 1 95 ? -16.591 7.339 4.918 1.00 96.50 95 ALA A O 1
ATOM 777 N N . ASN A 1 96 ? -14.425 7.204 4.307 1.00 96.62 96 ASN A N 1
ATOM 778 C CA . ASN A 1 96 ? -14.581 6.158 3.299 1.00 96.62 96 ASN A CA 1
ATOM 779 C C . ASN A 1 96 ? -14.269 4.798 3.939 1.00 96.62 96 ASN A C 1
ATOM 781 O O . ASN A 1 96 ? -13.343 4.685 4.754 1.00 96.62 96 ASN A O 1
ATOM 785 N N . LEU A 1 97 ? -15.032 3.773 3.568 1.00 95.75 97 LEU A N 1
ATOM 786 C CA . LEU A 1 97 ? -14.996 2.434 4.145 1.00 95.75 97 LEU A CA 1
ATOM 787 C C . LEU A 1 97 ? -14.837 1.361 3.062 1.00 95.75 97 LEU A C 1
ATOM 789 O O . LEU A 1 97 ? -15.418 1.449 1.984 1.00 95.75 97 LEU A O 1
ATOM 793 N N . CYS A 1 98 ? -14.058 0.320 3.355 1.00 93.31 98 CYS A N 1
ATOM 794 C CA . CYS A 1 98 ? -13.879 -0.815 2.446 1.00 93.31 98 CYS A CA 1
ATOM 795 C C . CYS A 1 98 ? -13.791 -2.122 3.231 1.00 93.31 98 CYS A C 1
ATOM 797 O O . CYS A 1 98 ? -13.039 -2.218 4.201 1.00 93.31 98 CYS A O 1
ATOM 799 N N . ALA A 1 99 ? -14.541 -3.138 2.805 1.00 92.62 99 ALA A N 1
ATOM 800 C CA . ALA A 1 99 ? -14.457 -4.492 3.341 1.00 92.62 99 ALA A CA 1
ATOM 801 C C . ALA A 1 99 ? -13.549 -5.381 2.486 1.00 92.62 99 ALA A C 1
ATOM 803 O O . ALA A 1 99 ? -13.614 -5.382 1.259 1.00 92.62 99 ALA A O 1
ATOM 804 N N . PHE A 1 100 ? -12.769 -6.223 3.162 1.00 89.69 100 PHE A N 1
ATOM 805 C CA . PHE A 1 100 ? -11.942 -7.254 2.552 1.00 89.69 100 PHE A CA 1
ATOM 806 C C . PHE A 1 100 ? -12.498 -8.612 2.952 1.00 89.69 100 PHE A C 1
ATOM 808 O O . PHE A 1 100 ? -12.480 -9.007 4.125 1.00 89.69 100 PHE A O 1
ATOM 815 N N . TYR A 1 101 ? -12.989 -9.331 1.951 1.00 88.12 101 TYR A N 1
ATOM 816 C CA . TYR A 1 101 ? -13.650 -10.610 2.135 1.00 88.12 101 TYR A CA 1
ATOM 817 C C . TYR A 1 101 ? -12.671 -11.769 1.963 1.00 88.12 101 TYR A C 1
ATOM 819 O O . TYR A 1 101 ? -11.845 -11.813 1.053 1.00 88.12 101 TYR A O 1
ATOM 827 N N . TYR A 1 102 ? -12.786 -12.733 2.862 1.00 82.81 102 TYR A N 1
ATOM 828 C CA . TYR A 1 102 ? -12.282 -14.082 2.710 1.00 82.81 102 TYR A CA 1
ATOM 829 C C . TYR A 1 102 ? -13.475 -14.986 2.384 1.00 82.81 102 TYR A C 1
ATOM 831 O O . TYR A 1 102 ? -14.623 -14.600 2.598 1.00 82.81 102 TYR A O 1
ATOM 839 N N . LYS A 1 103 ? -13.196 -16.176 1.844 1.00 80.56 103 LYS A N 1
ATOM 840 C CA . LYS A 1 103 ? -14.164 -17.211 1.427 1.00 80.56 103 LYS A CA 1
ATOM 841 C C . LYS A 1 103 ? -15.513 -17.147 2.164 1.00 80.56 103 LYS A C 1
ATOM 843 O O . LYS A 1 103 ? -15.535 -17.074 3.390 1.00 80.56 103 LYS A O 1
ATOM 848 N N . ASN A 1 104 ? -16.611 -17.287 1.420 1.00 80.00 104 ASN A N 1
ATOM 849 C CA . ASN A 1 104 ? -17.989 -17.237 1.930 1.00 80.00 104 ASN A CA 1
ATOM 850 C C . ASN A 1 104 ? -18.386 -15.869 2.517 1.00 80.00 104 ASN A C 1
ATOM 852 O O . ASN A 1 104 ? -19.080 -15.817 3.527 1.00 80.00 104 ASN A O 1
ATOM 856 N N . ASN A 1 105 ? -17.941 -14.770 1.897 1.00 80.56 105 ASN A N 1
ATOM 857 C CA . ASN A 1 105 ? -18.281 -13.396 2.294 1.00 80.56 105 ASN A CA 1
ATOM 858 C C . ASN A 1 105 ? -17.967 -13.073 3.767 1.00 80.56 105 ASN A C 1
ATOM 860 O O . ASN A 1 105 ? -18.616 -12.232 4.386 1.00 80.56 105 ASN A O 1
ATOM 864 N N . VAL A 1 106 ? -16.939 -13.708 4.332 1.00 86.94 106 VAL A N 1
ATOM 865 C CA . VAL A 1 106 ? -16.475 -13.407 5.688 1.00 86.94 106 VAL A CA 1
ATOM 866 C C . VAL A 1 106 ? -15.509 -12.235 5.623 1.00 86.94 106 VAL A C 1
ATOM 868 O O . VAL A 1 106 ? -14.440 -12.347 5.027 1.00 86.94 106 VAL A O 1
ATOM 871 N N . ILE A 1 107 ? -15.842 -11.119 6.263 1.00 89.56 107 ILE A N 1
ATOM 872 C CA . ILE A 1 107 ? -14.932 -9.974 6.354 1.00 89.56 107 ILE A CA 1
ATOM 873 C C . ILE A 1 107 ? -13.776 -10.343 7.283 1.00 89.56 107 ILE A C 1
ATOM 875 O O . ILE A 1 107 ? -13.966 -10.540 8.482 1.00 89.56 107 ILE A O 1
ATOM 879 N N . TYR A 1 108 ? -12.563 -10.434 6.738 1.00 91.94 108 TYR A N 1
ATOM 880 C CA . TYR A 1 108 ? -11.364 -10.691 7.545 1.00 91.94 108 TYR A CA 1
ATOM 881 C C . TYR A 1 108 ? -10.646 -9.394 7.938 1.00 91.94 108 TYR A C 1
ATOM 883 O O . TYR A 1 108 ? -9.936 -9.355 8.949 1.00 91.94 108 TYR A O 1
ATOM 891 N N . MET A 1 109 ? -10.836 -8.336 7.150 1.00 94.88 109 MET A N 1
ATOM 892 C CA . MET A 1 109 ? -10.244 -7.020 7.354 1.00 94.88 109 MET A CA 1
ATOM 893 C C . MET A 1 109 ? -11.168 -5.948 6.775 1.00 94.88 109 MET A C 1
ATOM 895 O O . MET A 1 109 ? -11.919 -6.214 5.841 1.00 94.88 109 MET A O 1
ATOM 899 N N . TYR A 1 110 ? -11.109 -4.740 7.310 1.00 96.06 110 TYR A N 1
ATOM 900 C CA . TYR A 1 110 ? -11.759 -3.569 6.731 1.00 96.06 110 TYR A 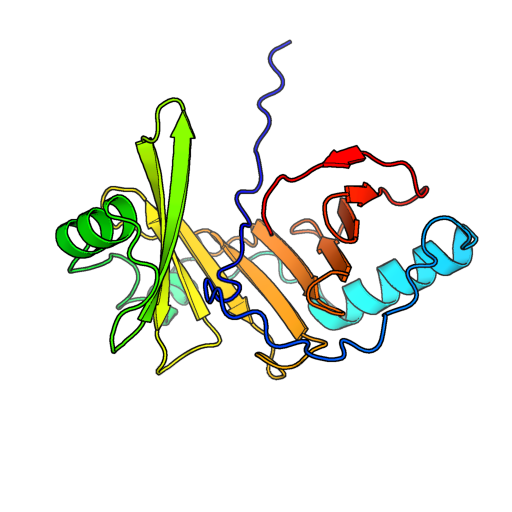CA 1
ATOM 901 C C . TYR A 1 110 ? -10.827 -2.362 6.819 1.00 96.06 110 TYR A C 1
ATOM 903 O O . TYR A 1 110 ? -9.919 -2.342 7.652 1.00 96.06 110 TYR A O 1
ATOM 911 N N . ALA A 1 111 ? -11.025 -1.380 5.950 1.00 97.44 111 ALA A N 1
ATOM 912 C CA . ALA A 1 111 ? -10.252 -0.149 5.920 1.00 97.44 111 ALA A CA 1
ATOM 913 C C . ALA A 1 111 ? -11.135 1.064 6.212 1.00 97.44 111 ALA A C 1
ATOM 915 O O . ALA A 1 111 ? -12.298 1.099 5.807 1.00 97.44 111 ALA A O 1
ATOM 916 N N . ILE A 1 112 ? -10.558 2.046 6.904 1.00 97.88 112 ILE A N 1
ATOM 917 C CA . ILE A 1 112 ? -11.152 3.356 7.165 1.00 97.88 112 ILE A CA 1
ATOM 918 C C . ILE A 1 112 ? -10.188 4.428 6.655 1.00 97.88 112 ILE A C 1
ATOM 920 O O . ILE A 1 112 ? -9.017 4.449 7.044 1.00 97.88 112 ILE A O 1
ATOM 924 N N . GLN A 1 113 ? -10.695 5.345 5.838 1.00 97.75 113 GLN A N 1
ATOM 925 C CA . GLN A 1 113 ? -10.015 6.584 5.469 1.00 97.75 113 GLN A CA 1
ATOM 926 C C . GLN A 1 113 ? -10.845 7.760 5.966 1.00 97.75 113 GLN A C 1
ATOM 928 O O . GLN A 1 113 ? -11.930 8.022 5.452 1.00 97.75 113 GLN A O 1
ATOM 933 N N . TYR A 1 114 ? -10.352 8.473 6.973 1.00 96.44 114 TYR A N 1
ATOM 934 C CA . TYR A 1 114 ? -11.068 9.629 7.502 1.00 96.44 114 TYR A CA 1
ATOM 935 C C . TYR A 1 114 ? -10.951 10.812 6.543 1.00 96.44 114 TYR A C 1
ATOM 937 O O . TYR A 1 114 ? -9.847 11.208 6.174 1.00 96.44 114 TYR A O 1
ATOM 945 N N . LYS A 1 115 ? -12.073 11.453 6.211 1.00 94.38 115 LYS A N 1
ATOM 946 C CA . LYS A 1 115 ? -12.110 12.593 5.279 1.00 94.38 115 LYS A CA 1
ATOM 947 C C . LYS A 1 115 ? -11.301 13.796 5.772 1.00 94.38 115 LYS A C 1
ATOM 949 O O . LYS A 1 115 ? -10.754 14.544 4.973 1.00 94.38 115 LYS A O 1
ATOM 954 N N . LYS A 1 116 ? -11.167 13.954 7.095 1.00 94.56 116 LYS A N 1
ATOM 955 C CA . LYS A 1 116 ? -10.337 15.000 7.720 1.00 94.56 116 LYS A CA 1
ATOM 956 C C . LYS A 1 116 ? -8.829 14.764 7.546 1.00 94.56 116 LYS A C 1
ATOM 958 O O . LYS A 1 116 ? -8.057 15.714 7.628 1.00 94.56 116 LYS A O 1
ATOM 963 N N . ASN A 1 117 ? -8.405 13.518 7.336 1.00 91.88 117 ASN A N 1
ATOM 964 C CA . ASN A 1 117 ? -7.013 13.163 7.069 1.00 91.88 117 ASN A CA 1
ATOM 965 C C . ASN A 1 117 ? -6.946 12.120 5.938 1.00 91.88 117 ASN A C 1
ATOM 967 O O . ASN A 1 117 ? -6.715 10.936 6.196 1.00 91.88 117 ASN A O 1
ATOM 971 N N . PRO A 1 118 ? -7.156 12.546 4.681 1.00 92.81 118 PRO A N 1
ATOM 972 C CA . PRO A 1 118 ? -7.311 11.625 3.560 1.00 92.81 118 PRO A CA 1
ATOM 973 C C . PRO A 1 118 ? -5.994 10.935 3.168 1.00 92.81 118 PRO A C 1
ATOM 975 O O . PRO A 1 118 ? -6.019 9.916 2.486 1.00 92.81 118 PRO A O 1
ATOM 978 N N . LYS A 1 119 ? -4.842 11.437 3.636 1.00 96.06 119 LYS A N 1
ATOM 979 C CA . LYS A 1 119 ? -3.506 10.884 3.351 1.00 96.06 119 LYS A CA 1
ATOM 980 C C . LYS A 1 119 ? -3.136 9.676 4.221 1.00 96.06 119 LYS A C 1
ATOM 982 O O . LYS A 1 119 ? -1.978 9.256 4.248 1.00 96.06 119 LYS A O 1
ATOM 987 N N . THR A 1 120 ? -4.083 9.134 4.981 1.00 97.06 120 THR A N 1
ATOM 988 C CA . THR A 1 120 ? -3.857 7.945 5.801 1.00 97.06 120 THR A CA 1
ATOM 989 C C . THR A 1 120 ? -5.049 7.006 5.724 1.00 97.06 120 THR A C 1
ATOM 991 O O . THR A 1 120 ? -6.191 7.417 5.923 1.00 97.06 120 THR A O 1
ATOM 994 N N . VAL A 1 121 ? -4.773 5.726 5.482 1.00 98.12 121 VAL A N 1
ATOM 995 C CA . VAL A 1 121 ? -5.780 4.659 5.523 1.00 98.12 121 VAL A CA 1
ATOM 996 C 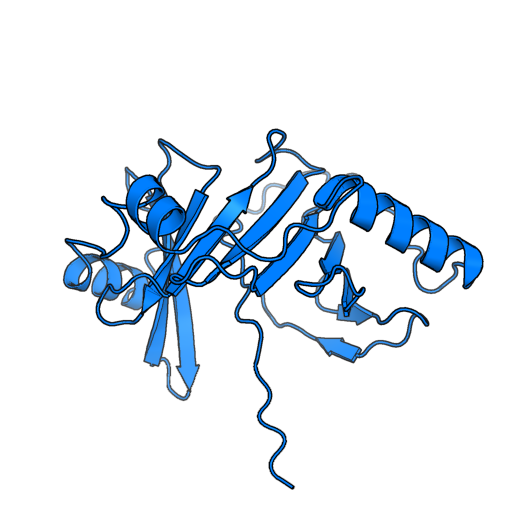C . VAL A 1 121 ? -5.406 3.671 6.611 1.00 98.12 121 VAL A C 1
ATOM 998 O O . VAL A 1 121 ? -4.274 3.193 6.669 1.00 98.12 121 VAL A O 1
ATOM 1001 N N . TYR A 1 122 ? -6.370 3.338 7.461 1.00 98.38 122 TYR A N 1
ATOM 1002 C CA . TYR A 1 122 ? -6.194 2.406 8.566 1.00 98.38 122 TYR A CA 1
ATOM 1003 C C . TYR A 1 122 ? -6.893 1.093 8.253 1.00 98.38 122 TYR A C 1
ATOM 1005 O O . TYR A 1 122 ? -8.096 1.072 8.010 1.00 98.38 122 TYR A O 1
ATOM 1013 N N . TYR A 1 123 ? -6.151 -0.009 8.301 1.00 98.19 123 TYR A N 1
ATOM 1014 C CA . TYR A 1 123 ? -6.671 -1.345 8.040 1.00 98.19 123 TYR A CA 1
ATOM 1015 C C . TYR A 1 123 ? -6.804 -2.105 9.350 1.00 98.19 123 TYR A C 1
ATOM 1017 O O . TYR A 1 123 ? -5.814 -2.331 10.053 1.00 98.19 123 TYR A O 1
ATOM 1025 N N . TYR A 1 124 ? -8.007 -2.563 9.655 1.00 98.38 124 TYR A N 1
ATOM 1026 C CA . TYR A 1 124 ? -8.350 -3.239 10.893 1.00 98.38 124 TYR A CA 1
ATOM 1027 C C . TYR A 1 124 ? -8.739 -4.688 10.639 1.00 98.38 124 TYR A C 1
ATOM 1029 O O . TYR A 1 124 ? -9.454 -5.008 9.696 1.00 98.38 124 TYR A O 1
ATOM 1037 N N . SER A 1 125 ? -8.294 -5.586 11.514 1.00 96.44 125 SER A N 1
ATOM 1038 C CA . SER A 1 125 ? -8.904 -6.918 11.630 1.00 96.44 125 SER A CA 1
ATOM 1039 C C . SER A 1 125 ? -10.404 -6.820 11.941 1.00 96.44 125 SER A C 1
ATOM 1041 O O . SER A 1 125 ? -10.855 -5.809 12.474 1.00 96.44 125 SER A O 1
ATOM 1043 N N . ALA A 1 126 ? -11.155 -7.905 11.737 1.00 93.50 126 ALA A N 1
ATOM 1044 C CA . ALA A 1 126 ? -12.579 -7.988 12.095 1.00 93.50 126 ALA A CA 1
ATOM 1045 C C . ALA A 1 126 ? -12.913 -7.587 13.555 1.00 93.50 126 ALA A C 1
ATOM 1047 O O . ALA A 1 126 ? -14.035 -7.193 13.850 1.00 93.50 126 ALA A O 1
ATOM 1048 N N . PHE A 1 127 ? -11.939 -7.646 14.474 1.00 95.62 127 PHE A N 1
ATOM 1049 C CA . PHE A 1 127 ? -12.089 -7.241 15.881 1.00 95.62 127 PHE A CA 1
ATOM 1050 C C . PHE A 1 127 ? -11.553 -5.830 16.183 1.00 95.62 127 PHE A C 1
ATOM 1052 O O . PHE A 1 127 ? -11.239 -5.510 17.333 1.00 95.62 127 PHE A O 1
ATOM 1059 N N . GLY A 1 128 ? -11.356 -5.004 15.156 1.00 97.56 128 GLY A N 1
ATOM 1060 C CA . GLY A 1 128 ? -10.960 -3.606 15.300 1.00 97.56 128 GLY A CA 1
ATOM 1061 C C . GLY A 1 128 ? -9.503 -3.373 15.666 1.00 97.56 128 GLY A C 1
ATOM 1062 O O . GLY A 1 128 ? -9.121 -2.242 15.928 1.00 97.56 128 GLY A O 1
ATOM 1063 N N . ARG A 1 129 ? -8.645 -4.398 15.716 1.00 98.25 129 ARG A N 1
ATOM 1064 C CA . ARG A 1 129 ? -7.201 -4.180 15.921 1.00 98.25 129 ARG A CA 1
ATOM 1065 C C . ARG A 1 129 ? -6.538 -3.728 14.631 1.00 98.25 129 ARG A C 1
ATOM 1067 O O . ARG A 1 129 ? -6.727 -4.388 13.609 1.00 98.25 129 ARG A O 1
ATOM 1074 N N . LEU A 1 130 ? -5.708 -2.689 14.721 1.00 98.50 130 LEU A N 1
ATOM 1075 C CA . LEU A 1 130 ? -4.919 -2.189 13.601 1.00 98.50 130 LEU A CA 1
ATOM 1076 C C . LEU A 1 130 ? -3.958 -3.272 13.085 1.00 98.50 130 LEU A C 1
ATOM 1078 O O . LEU A 1 130 ? -3.141 -3.826 13.833 1.00 98.50 130 LEU A O 1
ATOM 1082 N N . SER A 1 131 ? -4.056 -3.546 11.792 1.00 97.38 131 SER A N 1
ATOM 1083 C CA . SER A 1 131 ? -3.230 -4.492 11.046 1.00 97.38 131 SER A CA 1
ATOM 1084 C C . SER A 1 131 ? -2.200 -3.754 10.200 1.00 97.38 131 SER A C 1
ATOM 1086 O O . SER A 1 131 ? -1.007 -4.061 10.304 1.00 97.38 131 SER A O 1
ATOM 1088 N N . TYR A 1 132 ? -2.650 -2.757 9.432 1.00 98.00 132 TYR A N 1
ATOM 1089 C CA . TYR A 1 132 ? -1.811 -1.968 8.532 1.00 98.00 132 TYR A CA 1
ATOM 1090 C C . TYR A 1 132 ? -2.211 -0.491 8.531 1.00 98.00 132 TYR A C 1
ATOM 1092 O O . TYR A 1 132 ? -3.330 -0.149 8.912 1.00 98.00 132 TYR A O 1
ATOM 1100 N N . VAL A 1 133 ? -1.291 0.361 8.090 1.00 98.25 133 VAL A N 1
ATOM 1101 C CA . VAL A 1 133 ? -1.522 1.775 7.788 1.00 98.25 133 VAL A CA 1
ATOM 1102 C C . VAL A 1 133 ? -0.901 2.070 6.432 1.00 98.25 133 VAL A C 1
ATOM 1104 O O . VAL A 1 133 ? 0.281 1.781 6.262 1.00 98.25 133 VAL A O 1
ATOM 1107 N N . ASP A 1 134 ? -1.660 2.656 5.512 1.00 97.75 134 ASP A N 1
ATOM 1108 C CA . ASP A 1 134 ? -1.078 3.297 4.331 1.00 97.75 134 ASP A CA 1
ATOM 1109 C C . ASP A 1 134 ? -0.860 4.777 4.611 1.00 97.75 134 ASP A C 1
ATOM 1111 O O . ASP A 1 134 ? -1.744 5.450 5.144 1.00 97.75 134 ASP A O 1
ATOM 1115 N N . GLU A 1 135 ? 0.304 5.275 4.211 1.00 97.06 135 GLU A N 1
ATOM 1116 C CA . GLU A 1 135 ? 0.605 6.702 4.151 1.00 97.06 135 GLU A CA 1
ATOM 1117 C C . GLU A 1 135 ? 0.769 7.123 2.700 1.00 97.06 135 GLU A C 1
ATOM 1119 O O . GLU A 1 135 ? 1.589 6.546 1.982 1.00 97.06 135 GLU A O 1
ATOM 1124 N N . MET A 1 136 ? -0.003 8.122 2.282 1.00 96.94 136 MET A N 1
ATOM 1125 C CA . MET A 1 136 ? 0.043 8.677 0.934 1.00 96.94 136 MET A CA 1
ATOM 1126 C C . MET A 1 136 ? 1.010 9.861 0.876 1.00 96.94 136 MET A C 1
ATOM 1128 O O . MET A 1 136 ? 1.121 10.631 1.831 1.00 96.94 136 MET A O 1
ATOM 1132 N N . SER A 1 137 ? 1.687 10.024 -0.260 1.00 96.50 137 SER A N 1
ATOM 1133 C CA . SER A 1 137 ? 2.529 11.187 -0.541 1.00 96.50 137 SER A CA 1
ATOM 1134 C C . SER A 1 137 ? 1.712 12.469 -0.677 1.00 96.50 137 SER A C 1
ATOM 1136 O O . SER A 1 137 ? 0.490 12.439 -0.829 1.00 96.50 137 SER A O 1
ATOM 1138 N N . ASP A 1 138 ? 2.399 13.608 -0.719 1.00 94.19 138 ASP A N 1
ATOM 1139 C CA . ASP A 1 138 ? 1.728 14.897 -0.623 1.00 94.19 138 ASP A CA 1
ATOM 1140 C C . ASP A 1 138 ? 0.764 15.242 -1.750 1.00 94.19 138 ASP A C 1
ATOM 1142 O O . ASP A 1 138 ? -0.211 15.940 -1.475 1.00 94.19 138 ASP A O 1
ATOM 1146 N N . ASN A 1 139 ? 1.001 14.719 -2.955 1.00 94.50 139 ASN A N 1
ATOM 1147 C CA . ASN A 1 139 ? 0.165 14.982 -4.124 1.00 94.50 139 ASN A CA 1
ATOM 1148 C C . ASN A 1 139 ? -1.217 14.307 -4.060 1.00 94.50 139 ASN A C 1
ATOM 1150 O O . ASN A 1 139 ? -2.102 14.672 -4.815 1.00 94.50 139 ASN A O 1
ATOM 1154 N N . TYR A 1 140 ? -1.432 13.342 -3.157 1.00 93.31 140 TYR A N 1
ATOM 1155 C CA . TYR A 1 140 ? -2.726 12.665 -3.033 1.00 93.31 140 TYR A CA 1
ATOM 1156 C C . TYR A 1 140 ? -3.857 13.661 -2.689 1.00 93.31 140 TYR A C 1
ATOM 1158 O O . TYR A 1 140 ? -3.687 14.445 -1.746 1.00 93.31 140 TYR A O 1
ATOM 1166 N N . PRO A 1 141 ? -5.029 13.596 -3.359 1.00 92.19 141 PRO A N 1
ATOM 1167 C CA . PRO A 1 141 ? -5.511 12.502 -4.218 1.00 92.19 141 PRO A CA 1
ATOM 1168 C C . PRO A 1 141 ? -5.130 12.597 -5.703 1.00 92.19 141 PRO A C 1
ATOM 1170 O O . PRO A 1 141 ? -5.508 11.716 -6.473 1.00 92.19 141 PRO A O 1
ATOM 1173 N N . ASP A 1 142 ? -4.387 13.624 -6.106 1.00 94.19 142 ASP A N 1
ATOM 1174 C CA . ASP A 1 142 ? -4.011 13.837 -7.497 1.00 94.19 142 ASP A CA 1
ATOM 1175 C C . ASP A 1 142 ? -2.864 12.911 -7.919 1.00 94.19 142 ASP A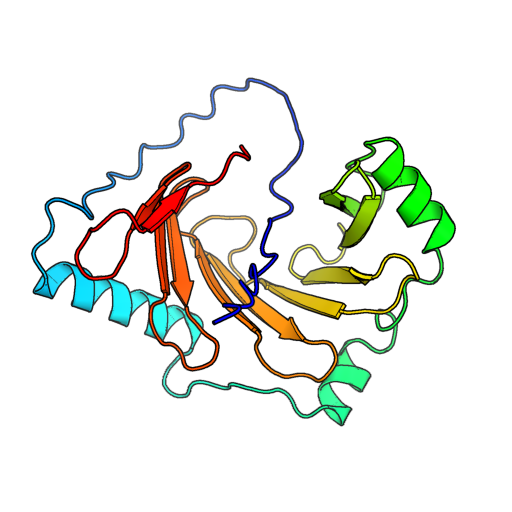 C 1
ATOM 1177 O O . ASP A 1 142 ? -1.925 12.623 -7.167 1.00 94.19 142 ASP A O 1
ATOM 1181 N N . PHE A 1 143 ? -2.932 12.431 -9.160 1.00 92.88 143 PHE A N 1
ATOM 1182 C CA . PHE A 1 143 ? -1.856 11.646 -9.749 1.00 92.88 143 PHE A CA 1
ATOM 1183 C C . PHE A 1 143 ? -0.740 12.552 -10.309 1.00 92.88 143 PHE A C 1
ATOM 1185 O O . PHE A 1 143 ? -1.019 13.653 -10.785 1.00 92.88 143 PHE A O 1
ATOM 1192 N N . PRO A 1 144 ? 0.520 12.082 -10.322 1.00 96.25 144 PRO A N 1
ATOM 1193 C CA . PRO A 1 144 ? 0.983 10.851 -9.695 1.00 96.25 144 PRO A CA 1
ATOM 1194 C C . PRO A 1 144 ? 1.176 11.019 -8.181 1.00 96.25 144 PRO A C 1
ATOM 1196 O O . PRO A 1 144 ? 1.497 12.099 -7.694 1.00 96.25 144 PRO A O 1
ATOM 1199 N N . TYR A 1 145 ? 1.030 9.938 -7.425 1.00 96.69 145 TYR A N 1
ATOM 1200 C CA . TYR A 1 145 ? 1.342 9.907 -5.993 1.00 96.69 145 TYR A CA 1
ATOM 1201 C C . TYR A 1 145 ? 1.929 8.544 -5.628 1.00 96.69 145 TYR A C 1
ATOM 1203 O O . TYR A 1 145 ? 1.887 7.611 -6.424 1.00 96.69 145 TYR A O 1
ATOM 1211 N N . TYR A 1 146 ? 2.465 8.386 -4.422 1.00 97.38 146 TYR A N 1
ATOM 1212 C CA . TYR A 1 146 ? 2.844 7.073 -3.906 1.00 97.38 146 TYR A CA 1
ATOM 1213 C C . TYR A 1 146 ? 2.201 6.775 -2.559 1.00 97.38 146 TYR A C 1
ATOM 1215 O O . TYR A 1 146 ? 1.779 7.681 -1.840 1.00 97.38 146 TYR A O 1
ATOM 1223 N N . SER A 1 147 ? 2.157 5.494 -2.200 1.00 97.19 147 SER A N 1
ATOM 1224 C CA . SER A 1 147 ? 1.829 5.058 -0.848 1.00 97.19 147 SER A CA 1
ATOM 1225 C C . SER A 1 147 ? 2.905 4.145 -0.266 1.00 97.19 147 SER A C 1
ATOM 1227 O O . SER A 1 147 ? 3.567 3.389 -0.983 1.00 97.19 147 SER A O 1
ATOM 1229 N N . LYS A 1 148 ? 3.070 4.208 1.057 1.00 97.69 148 LYS A N 1
ATOM 1230 C CA . LYS A 1 148 ? 3.862 3.257 1.846 1.00 97.69 148 LYS A CA 1
ATOM 1231 C C . LYS A 1 148 ? 2.945 2.573 2.848 1.00 97.69 148 LYS A C 1
ATOM 1233 O O . LYS A 1 148 ? 2.324 3.246 3.668 1.00 97.69 148 LYS A O 1
ATOM 1238 N N . GLN A 1 149 ? 2.884 1.245 2.798 1.00 97.75 149 GLN A N 1
ATOM 1239 C CA . GLN A 1 149 ? 2.086 0.455 3.729 1.00 97.75 149 GLN A CA 1
ATOM 1240 C C . GLN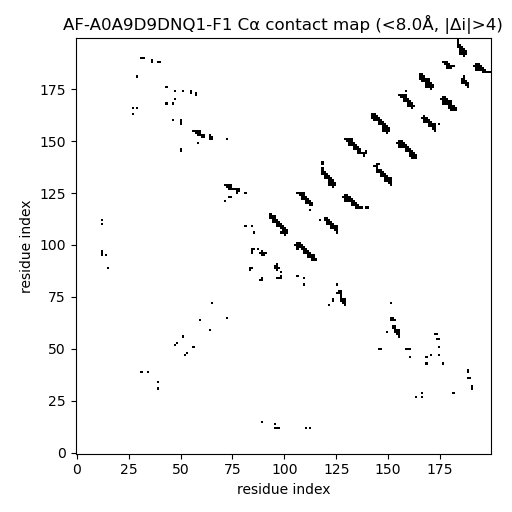 A 1 149 ? 2.953 -0.061 4.869 1.00 97.75 149 GLN A C 1
ATOM 1242 O O . GLN A 1 149 ? 3.926 -0.776 4.640 1.00 97.75 149 GLN A O 1
ATOM 1247 N N . TYR A 1 150 ? 2.559 0.192 6.109 1.00 98.00 150 TYR A N 1
ATOM 1248 C CA . TYR A 1 150 ? 3.242 -0.301 7.300 1.00 98.00 150 TYR A CA 1
ATOM 1249 C C . TYR A 1 150 ? 2.364 -1.276 8.068 1.00 98.00 150 TYR A C 1
ATOM 1251 O O . TYR A 1 150 ? 1.176 -1.054 8.273 1.00 98.00 150 TYR A O 1
ATOM 1259 N N . ARG A 1 151 ? 2.966 -2.351 8.571 1.00 97.75 151 ARG A N 1
ATOM 1260 C CA . ARG A 1 151 ? 2.351 -3.237 9.566 1.00 97.75 151 ARG A CA 1
ATOM 1261 C C . ARG A 1 151 ? 2.207 -2.495 10.890 1.00 97.75 151 ARG A C 1
ATOM 1263 O O . ARG A 1 151 ? 3.038 -1.657 11.226 1.00 97.75 151 ARG A O 1
ATOM 1270 N N . SER A 1 152 ? 1.277 -2.920 11.743 1.00 95.94 152 SER A N 1
ATOM 1271 C CA . SER A 1 152 ? 1.079 -2.336 13.085 1.00 95.94 152 SER A CA 1
ATOM 1272 C C . SER A 1 152 ? 2.268 -2.462 14.058 1.00 95.94 152 SER A C 1
ATOM 1274 O O . SER A 1 152 ? 2.228 -1.961 15.185 1.00 95.94 152 SER A O 1
ATOM 1276 N N . ASN A 1 153 ? 3.349 -3.134 13.649 1.00 95.56 153 ASN A N 1
ATOM 1277 C CA . ASN A 1 153 ? 4.628 -3.173 14.359 1.00 95.56 153 ASN A CA 1
ATOM 1278 C C . ASN A 1 153 ? 5.683 -2.192 13.802 1.00 95.56 153 ASN A C 1
ATOM 1280 O O . ASN A 1 153 ? 6.819 -2.230 14.277 1.00 95.56 153 ASN A O 1
ATOM 1284 N N . GLY A 1 154 ? 5.317 -1.364 12.821 1.00 97.31 154 GLY A N 1
ATOM 1285 C CA . GLY A 1 154 ? 6.167 -0.376 12.161 1.00 97.31 154 GLY A CA 1
ATOM 1286 C C . GLY A 1 154 ? 7.000 -0.898 10.990 1.00 97.31 154 GLY A C 1
ATOM 1287 O O . GLY A 1 154 ? 7.670 -0.105 10.343 1.00 97.31 154 GLY A O 1
ATOM 1288 N N . LYS A 1 155 ? 6.987 -2.202 10.679 1.00 97.88 155 LYS A N 1
ATOM 1289 C CA . LYS A 1 155 ? 7.691 -2.723 9.492 1.00 97.88 155 LYS A CA 1
ATOM 1290 C C . LYS A 1 155 ? 6.945 -2.346 8.216 1.00 97.88 155 LYS A C 1
ATOM 1292 O O . LYS A 1 155 ? 5.734 -2.563 8.151 1.00 97.88 155 LYS A O 1
ATOM 1297 N N . LEU A 1 156 ? 7.666 -1.874 7.206 1.00 97.31 156 LEU A N 1
ATOM 1298 C CA . LEU A 1 156 ? 7.128 -1.671 5.868 1.00 97.31 156 LEU A CA 1
ATOM 1299 C C . LEU A 1 156 ? 6.654 -3.021 5.294 1.00 97.31 156 LEU A C 1
ATOM 1301 O O . LEU A 1 156 ? 7.296 -4.059 5.475 1.00 97.31 156 LEU A O 1
ATOM 1305 N N . ALA A 1 157 ? 5.477 -3.020 4.680 1.00 96.25 157 ALA A N 1
ATOM 1306 C CA . ALA A 1 157 ? 4.832 -4.168 4.047 1.00 96.25 157 ALA A CA 1
ATOM 1307 C C . ALA A 1 157 ? 4.918 -4.111 2.517 1.00 96.25 157 ALA A C 1
ATOM 1309 O O . ALA A 1 157 ? 4.890 -5.161 1.881 1.00 96.25 157 ALA A O 1
ATOM 1310 N N . GLY A 1 158 ? 5.064 -2.912 1.959 1.00 95.75 158 GLY A N 1
ATOM 1311 C CA . GLY A 1 158 ? 5.254 -2.649 0.540 1.00 95.75 158 GLY A CA 1
ATOM 1312 C C . GLY A 1 158 ? 5.034 -1.170 0.243 1.00 95.75 158 GLY A C 1
ATOM 1313 O O . GLY A 1 158 ? 4.619 -0.406 1.123 1.00 95.75 158 GLY A O 1
ATOM 1314 N N . ALA A 1 159 ? 5.308 -0.776 -0.991 1.00 97.31 159 ALA A N 1
ATOM 1315 C CA . ALA A 1 159 ? 5.034 0.566 -1.480 1.00 97.31 159 ALA A CA 1
ATOM 1316 C C . ALA A 1 159 ? 4.548 0.523 -2.927 1.00 97.31 159 ALA A C 1
ATOM 1318 O O . ALA A 1 159 ? 4.842 -0.425 -3.661 1.00 97.31 159 ALA A O 1
ATOM 1319 N N . ILE A 1 160 ? 3.779 1.531 -3.327 1.00 97.62 160 ILE A N 1
ATOM 1320 C CA . ILE A 1 160 ? 3.218 1.613 -4.674 1.00 97.62 160 ILE A CA 1
ATOM 1321 C C . ILE A 1 160 ? 3.346 3.039 -5.188 1.00 97.62 160 ILE A C 1
ATOM 1323 O O . ILE A 1 160 ? 3.029 3.979 -4.465 1.00 97.62 160 ILE A O 1
ATOM 1327 N N . TYR A 1 161 ? 3.788 3.184 -6.434 1.00 97.69 161 TYR A N 1
ATOM 1328 C CA . TYR A 1 161 ? 3.748 4.437 -7.178 1.00 97.69 161 TYR A CA 1
ATOM 1329 C C . TYR A 1 161 ? 2.557 4.408 -8.136 1.00 97.69 161 TYR A C 1
ATOM 1331 O O . TYR A 1 161 ? 2.452 3.504 -8.964 1.00 97.69 161 TYR A O 1
ATOM 1339 N N . PHE A 1 162 ? 1.663 5.380 -8.020 1.00 95.88 162 PHE A N 1
ATOM 1340 C CA . PHE A 1 162 ? 0.464 5.519 -8.834 1.00 95.88 162 PHE A CA 1
ATOM 1341 C C . PHE A 1 162 ? 0.698 6.578 -9.897 1.00 95.88 162 PHE A C 1
ATOM 1343 O O . PHE A 1 162 ? 0.854 7.753 -9.576 1.00 95.88 162 PHE A O 1
ATOM 1350 N N . ILE A 1 163 ? 0.690 6.163 -11.161 1.00 95.00 163 ILE A N 1
ATOM 1351 C CA . ILE A 1 163 ? 0.750 7.081 -12.306 1.00 95.00 163 ILE A CA 1
ATOM 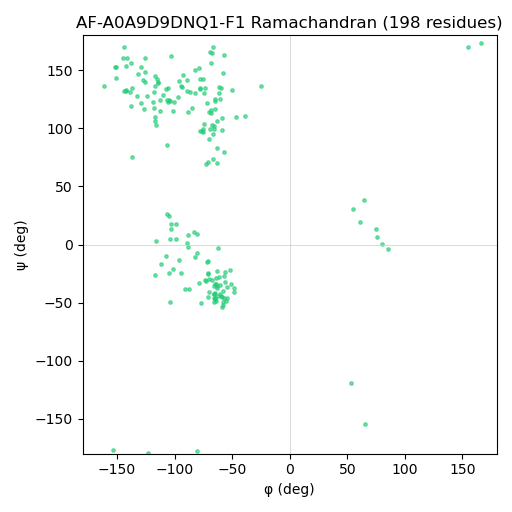1352 C C . ILE A 1 163 ? -0.656 7.533 -12.685 1.00 95.00 163 ILE A C 1
ATOM 1354 O O . ILE A 1 163 ? -0.873 8.686 -13.040 1.00 95.00 163 ILE A O 1
ATOM 1358 N N . SER A 1 164 ? -1.610 6.615 -12.601 1.00 91.94 164 SER A N 1
ATOM 1359 C CA . SER A 1 164 ? -3.031 6.864 -12.795 1.00 91.94 164 SER A CA 1
ATOM 1360 C C . SER A 1 164 ? -3.826 5.820 -12.018 1.00 91.94 164 SER A C 1
ATOM 1362 O O . SER A 1 164 ? -3.260 4.948 -11.350 1.00 91.94 164 SER A O 1
ATOM 1364 N N . HIS A 1 165 ? -5.150 5.868 -12.140 1.00 87.62 165 HIS A N 1
ATOM 1365 C CA . HIS A 1 165 ? -6.004 4.815 -11.605 1.00 87.62 165 HIS A CA 1
ATOM 1366 C C . HIS A 1 165 ? -5.640 3.439 -12.202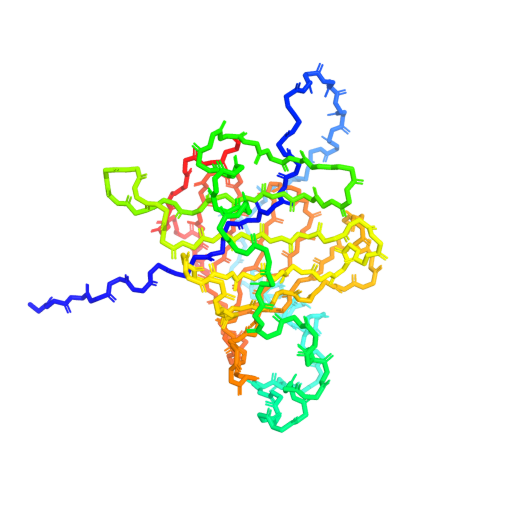 1.00 87.62 165 HIS A C 1
ATOM 1368 O O . HIS A 1 165 ? -5.562 2.436 -11.487 1.00 87.62 165 HIS A O 1
ATOM 1374 N N . ASP A 1 166 ? -5.334 3.405 -13.503 1.00 90.38 166 ASP A N 1
ATOM 1375 C CA . ASP A 1 166 ? -4.996 2.192 -14.244 1.00 90.38 166 ASP A CA 1
ATOM 1376 C C . ASP A 1 166 ? -3.568 1.697 -14.040 1.00 90.38 166 ASP A C 1
ATOM 1378 O O . ASP A 1 166 ? -3.358 0.488 -14.120 1.00 90.38 166 ASP A O 1
ATOM 1382 N N . LEU A 1 167 ? -2.599 2.596 -13.832 1.00 93.19 167 LEU A N 1
ATOM 1383 C CA . LEU A 1 167 ? -1.172 2.290 -13.946 1.00 93.19 167 LEU A CA 1
ATOM 1384 C C . LEU A 1 167 ? -0.420 2.490 -12.627 1.00 93.19 167 LEU A C 1
ATOM 1386 O O . LEU A 1 167 ? -0.343 3.603 -12.100 1.00 93.19 167 LEU A O 1
ATOM 1390 N N . GLN A 1 168 ? 0.151 1.403 -12.101 1.00 95.19 168 GLN A N 1
ATOM 1391 C CA . GLN A 1 168 ? 0.726 1.374 -10.753 1.00 95.19 168 GLN A CA 1
ATOM 1392 C C . GLN A 1 168 ? 1.979 0.491 -10.690 1.00 95.19 168 GLN A C 1
ATOM 1394 O O . GLN A 1 168 ? 1.939 -0.663 -11.108 1.00 95.19 168 GLN A O 1
ATOM 1399 N N . TYR A 1 169 ? 3.068 0.984 -10.102 1.00 97.38 169 TYR A N 1
ATOM 1400 C CA . TYR A 1 169 ? 4.320 0.239 -9.922 1.00 97.38 169 TYR A CA 1
ATOM 1401 C C . TYR A 1 169 ? 4.432 -0.215 -8.474 1.00 97.38 169 TYR A C 1
ATOM 1403 O O . TYR A 1 169 ? 4.376 0.605 -7.561 1.00 97.38 169 TYR A O 1
ATOM 1411 N N . VAL A 1 170 ? 4.578 -1.521 -8.255 1.00 97.56 170 VAL A N 1
ATOM 1412 C CA . VAL A 1 170 ? 4.559 -2.127 -6.920 1.00 97.56 170 VAL A CA 1
ATOM 1413 C C . VAL A 1 170 ? 5.957 -2.568 -6.513 1.00 97.56 170 VAL A C 1
ATOM 1415 O O . VAL A 1 170 ? 6.652 -3.256 -7.265 1.00 97.56 170 VAL A O 1
ATOM 1418 N N . TYR A 1 171 ? 6.322 -2.240 -5.279 1.00 97.62 171 TYR A N 1
ATOM 1419 C CA . TYR A 1 171 ? 7.615 -2.540 -4.684 1.00 97.62 171 TYR A CA 1
ATOM 1420 C C . TYR A 1 171 ? 7.450 -3.296 -3.365 1.00 97.62 171 TYR A C 1
ATOM 1422 O O . TYR A 1 171 ? 6.567 -3.009 -2.550 1.00 97.62 171 TYR A O 1
ATOM 1430 N N . GLU A 1 172 ? 8.321 -4.278 -3.162 1.00 96.44 172 GLU A N 1
ATOM 1431 C CA . GLU A 1 172 ? 8.495 -4.972 -1.890 1.00 96.44 172 GLU A CA 1
ATOM 1432 C C . GLU A 1 172 ? 9.136 -4.030 -0.843 1.00 96.44 172 GLU A C 1
ATOM 1434 O O . GLU A 1 172 ? 9.649 -2.963 -1.192 1.00 96.44 172 GLU A O 1
ATOM 1439 N N . PRO A 1 173 ? 9.121 -4.380 0.459 1.00 94.94 173 PRO A N 1
ATOM 1440 C CA . PRO A 1 173 ? 9.662 -3.523 1.517 1.00 94.94 173 PRO A CA 1
ATOM 1441 C C . PRO A 1 173 ? 11.133 -3.124 1.364 1.00 94.94 173 PRO A C 1
ATOM 1443 O O . PRO A 1 173 ? 11.540 -2.102 1.903 1.00 94.94 173 PRO A O 1
ATOM 1446 N N . ASP A 1 174 ? 11.934 -3.940 0.687 1.00 94.69 174 ASP A N 1
ATOM 1447 C CA . ASP A 1 174 ? 13.350 -3.680 0.411 1.00 94.69 174 ASP A CA 1
ATOM 1448 C C . ASP A 1 174 ? 13.567 -2.882 -0.886 1.00 94.69 174 ASP A C 1
ATOM 1450 O O . ASP A 1 174 ? 14.697 -2.736 -1.340 1.00 94.69 174 ASP A O 1
ATOM 1454 N N . GLY A 1 175 ? 12.485 -2.386 -1.491 1.00 95.00 175 GLY A N 1
ATOM 1455 C CA . GLY A 1 175 ? 12.491 -1.692 -2.770 1.00 95.00 175 GLY A CA 1
ATOM 1456 C C . GLY A 1 175 ? 12.556 -2.618 -3.977 1.00 95.00 175 GLY A C 1
ATOM 1457 O O . GLY A 1 175 ? 12.543 -2.119 -5.097 1.00 95.00 175 GLY A O 1
ATOM 1458 N N . THR A 1 176 ? 12.594 -3.942 -3.823 1.00 96.38 176 THR A N 1
ATOM 1459 C CA . THR A 1 176 ? 12.592 -4.842 -4.982 1.00 96.38 176 THR A CA 1
ATOM 1460 C C . THR A 1 176 ? 11.308 -4.664 -5.789 1.00 96.38 176 THR A C 1
ATOM 1462 O O . THR A 1 176 ? 10.203 -4.706 -5.248 1.00 96.38 176 THR A O 1
ATOM 1465 N N . PHE A 1 177 ? 11.440 -4.483 -7.104 1.00 97.56 177 PHE A N 1
ATOM 1466 C CA . PHE A 1 177 ? 10.289 -4.381 -7.995 1.00 97.56 177 PHE A CA 1
ATOM 1467 C C . PHE A 1 177 ? 9.502 -5.691 -8.024 1.00 97.56 177 PHE A C 1
ATOM 1469 O O . PHE A 1 177 ? 10.040 -6.751 -8.353 1.00 97.56 177 PHE A O 1
ATOM 1476 N N . LYS A 1 178 ? 8.211 -5.604 -7.708 1.00 95.88 178 LYS A N 1
ATOM 1477 C CA . LYS A 1 178 ? 7.285 -6.738 -7.726 1.00 95.88 178 LYS A CA 1
ATOM 1478 C C . LYS A 1 178 ? 6.603 -6.884 -9.084 1.00 95.88 178 LYS A C 1
ATOM 1480 O O . LYS A 1 178 ? 6.363 -8.001 -9.537 1.00 95.88 178 LYS A O 1
ATOM 1485 N N . GLY A 1 179 ? 6.257 -5.762 -9.707 1.00 96.38 179 GLY A N 1
ATOM 1486 C CA . GLY A 1 179 ? 5.546 -5.720 -10.979 1.00 96.38 179 GLY A CA 1
ATOM 1487 C C . GLY A 1 179 ? 4.760 -4.428 -11.163 1.00 96.38 179 GLY A C 1
ATOM 1488 O O . GLY A 1 179 ? 4.592 -3.642 -10.229 1.00 96.38 179 GLY A O 1
ATOM 1489 N N . VAL A 1 180 ? 4.256 -4.241 -12.376 1.00 95.94 180 VAL A N 1
ATOM 1490 C CA . VAL A 1 180 ? 3.411 -3.112 -12.762 1.00 95.94 180 VAL A CA 1
ATOM 1491 C C . VAL A 1 180 ? 1.991 -3.605 -13.000 1.00 95.94 180 VAL A C 1
ATOM 1493 O O . VAL A 1 180 ? 1.781 -4.579 -13.723 1.00 95.94 180 VAL A O 1
ATOM 1496 N N . TRP A 1 181 ? 1.014 -2.960 -12.374 1.00 94.88 181 TRP A N 1
ATOM 1497 C CA . TRP A 1 181 ? -0.393 -3.129 -12.708 1.00 94.88 181 TRP A CA 1
ATOM 1498 C C . TRP A 1 181 ? -0.765 -2.182 -13.837 1.00 94.88 181 TRP A C 1
ATOM 1500 O O . TRP A 1 181 ? -0.503 -0.987 -13.744 1.00 94.88 181 TRP A O 1
ATOM 1510 N N . TYR A 1 182 ? -1.424 -2.726 -14.853 1.00 92.69 182 TYR A N 1
ATOM 1511 C CA . TYR A 1 182 ? -2.206 -1.978 -15.823 1.00 92.69 182 TYR A CA 1
ATOM 1512 C C . TYR A 1 182 ? -3.604 -2.585 -15.882 1.00 92.69 182 TYR A C 1
ATOM 1514 O O . TYR A 1 182 ? -3.756 -3.764 -16.225 1.00 92.69 182 TYR A O 1
ATOM 1522 N N . LYS A 1 183 ? -4.622 -1.805 -15.509 1.00 89.94 183 LYS A N 1
ATOM 1523 C CA . LYS A 1 183 ? -6.010 -2.284 -15.389 1.00 89.94 183 LYS A CA 1
ATOM 1524 C C . LYS A 1 183 ? -6.097 -3.519 -14.488 1.00 89.94 183 LYS A C 1
ATOM 1526 O O . LYS A 1 183 ? -5.749 -3.453 -13.305 1.00 89.94 183 LYS A O 1
ATOM 1531 N N . GLU A 1 184 ? -6.563 -4.646 -15.022 1.00 89.06 184 GLU A N 1
ATOM 1532 C CA . GLU A 1 184 ? -6.715 -5.903 -14.294 1.00 89.06 184 GLU A CA 1
ATOM 1533 C C . GLU A 1 184 ? -5.462 -6.778 -14.307 1.00 89.06 184 GLU A C 1
ATOM 1535 O O . GLU A 1 184 ? -5.499 -7.866 -13.738 1.00 89.06 184 GLU A O 1
ATOM 1540 N N . LYS A 1 185 ? -4.375 -6.380 -14.979 1.00 92.00 185 LYS A N 1
ATOM 1541 C CA . LYS A 1 185 ? -3.228 -7.256 -15.263 1.00 92.00 185 LYS A CA 1
ATOM 1542 C C . LYS A 1 185 ? -1.959 -6.750 -14.603 1.00 92.00 185 LYS A C 1
ATOM 1544 O O . LYS A 1 185 ? -1.648 -5.567 -14.683 1.00 92.00 185 LYS A O 1
ATOM 1549 N N . MET A 1 186 ? -1.204 -7.665 -14.001 1.00 94.19 186 MET A N 1
ATOM 1550 C CA . MET A 1 186 ? 0.135 -7.374 -13.494 1.00 94.19 186 MET A CA 1
ATOM 1551 C C . MET A 1 186 ? 1.188 -7.988 -14.398 1.00 94.19 186 MET A C 1
ATOM 1553 O O . MET A 1 186 ? 1.094 -9.173 -14.733 1.00 94.19 186 MET A O 1
ATOM 1557 N N . PHE A 1 187 ? 2.220 -7.215 -14.708 1.00 95.25 187 PHE A N 1
ATOM 1558 C CA . PHE A 1 187 ? 3.381 -7.647 -15.473 1.00 95.25 187 PHE A CA 1
ATOM 1559 C C . PHE A 1 187 ? 4.638 -7.600 -14.606 1.00 95.25 187 PHE A C 1
ATOM 1561 O O . PHE A 1 187 ? 4.797 -6.702 -13.780 1.00 95.25 187 PHE A O 1
ATOM 1568 N N . ASP A 1 188 ? 5.528 -8.571 -14.786 1.00 96.31 188 ASP A N 1
ATOM 1569 C CA . ASP A 1 188 ? 6.837 -8.577 -14.139 1.00 96.31 188 ASP A CA 1
ATOM 1570 C C . ASP A 1 188 ? 7.850 -7.670 -14.865 1.00 96.31 188 ASP A C 1
ATOM 1572 O O . ASP A 1 188 ? 7.542 -6.998 -15.857 1.00 96.31 188 ASP A O 1
ATOM 1576 N N . ARG A 1 189 ? 9.090 -7.667 -14.359 1.00 96.88 189 ARG A N 1
ATOM 1577 C CA . ARG A 1 189 ? 10.230 -6.906 -14.899 1.00 96.88 189 ARG A CA 1
ATOM 1578 C C . ARG A 1 189 ? 10.545 -7.210 -16.371 1.00 96.88 189 ARG A C 1
ATOM 1580 O O . ARG A 1 189 ? 11.122 -6.364 -17.047 1.00 96.88 189 ARG A O 1
ATOM 1587 N N . ASN A 1 190 ? 10.158 -8.387 -16.862 1.00 95.50 190 ASN A N 1
ATOM 1588 C CA . ASN A 1 190 ? 10.408 -8.859 -18.223 1.00 95.50 190 ASN A CA 1
ATOM 1589 C C . ASN A 1 190 ? 9.151 -8.757 -19.106 1.00 95.50 190 ASN A C 1
ATOM 1591 O O . ASN A 1 190 ? 9.066 -9.428 -20.133 1.00 95.50 190 ASN A O 1
ATOM 1595 N N . ALA A 1 191 ? 8.162 -7.959 -18.687 1.00 94.56 191 ALA A N 1
ATOM 1596 C CA . ALA A 1 191 ? 6.869 -7.789 -19.349 1.00 94.56 191 ALA A CA 1
ATOM 1597 C C . ALA A 1 191 ? 6.017 -9.066 -19.468 1.00 94.56 191 ALA A C 1
ATOM 1599 O O . ALA A 1 191 ? 5.057 -9.115 -20.241 1.00 94.56 191 ALA A O 1
ATOM 1600 N N . LYS A 1 192 ? 6.294 -10.097 -18.664 1.00 94.94 192 LYS A N 1
ATOM 1601 C CA . LYS A 1 192 ? 5.432 -11.277 -18.597 1.00 94.94 192 LYS A CA 1
ATOM 1602 C C . LYS A 1 192 ? 4.260 -10.999 -17.663 1.00 94.94 192 LYS A C 1
ATOM 1604 O O . LYS A 1 192 ? 4.453 -10.578 -16.526 1.00 94.94 192 LYS A O 1
ATOM 1609 N N . GLN A 1 193 ? 3.039 -11.288 -18.111 1.00 94.56 193 GLN A N 1
ATOM 1610 C CA . GLN A 1 193 ? 1.862 -11.229 -17.243 1.00 94.56 193 GLN A CA 1
ATOM 1611 C C . GLN A 1 193 ? 1.969 -12.296 -16.137 1.00 94.56 193 GLN A C 1
ATOM 1613 O O . GLN A 1 193 ? 2.117 -13.485 -16.433 1.00 94.56 193 GLN A O 1
ATOM 1618 N N . ILE A 1 194 ? 1.868 -11.881 -14.872 1.00 94.06 194 ILE A N 1
ATOM 1619 C CA . ILE A 1 194 ? 2.028 -12.757 -13.699 1.00 94.06 194 ILE A CA 1
ATOM 1620 C C . ILE A 1 194 ? 0.774 -12.874 -12.831 1.00 94.06 194 ILE A C 1
ATOM 1622 O O . ILE A 1 194 ? 0.612 -13.897 -12.168 1.00 94.06 194 ILE A O 1
ATOM 1626 N N . LEU A 1 195 ? -0.117 -11.876 -12.831 1.00 91.38 195 LEU A N 1
ATOM 1627 C CA . LEU A 1 195 ? -1.347 -11.876 -12.029 1.00 91.38 195 LEU A CA 1
ATOM 1628 C C . LEU A 1 195 ? -2.503 -11.190 -12.765 1.00 91.38 195 LEU A C 1
ATOM 1630 O O . LEU A 1 195 ? -2.291 -10.393 -13.680 1.00 91.38 195 LEU A O 1
ATOM 1634 N N . THR A 1 196 ? -3.722 -11.494 -12.319 1.00 88.00 196 THR A N 1
ATOM 1635 C CA . THR A 1 196 ? -4.947 -10.765 -12.672 1.00 88.00 196 THR A CA 1
ATOM 1636 C C . THR A 1 196 ? -5.721 -10.384 -11.406 1.00 88.00 196 THR A C 1
ATOM 1638 O O . THR A 1 196 ? -5.585 -11.060 -10.382 1.00 88.00 196 THR A O 1
ATOM 1641 N N . ARG A 1 197 ? -6.506 -9.300 -11.453 1.00 80.94 197 ARG A N 1
ATOM 1642 C CA . ARG A 1 197 ? -7.410 -8.851 -10.377 1.00 80.94 197 ARG A CA 1
ATOM 1643 C C . ARG A 1 197 ? -8.797 -8.543 -10.942 1.00 80.94 197 ARG A C 1
ATOM 1645 O O . ARG A 1 197 ? -8.894 -8.085 -12.067 1.00 80.94 197 ARG A O 1
ATOM 1652 N N . THR A 1 198 ? -9.859 -8.774 -10.176 1.00 62.47 198 THR A N 1
ATOM 1653 C CA . THR A 1 198 ? -11.251 -8.619 -10.649 1.00 62.47 198 THR A CA 1
ATOM 1654 C C . THR A 1 198 ? -11.942 -7.344 -10.169 1.00 62.47 198 THR A C 1
ATOM 1656 O O . THR A 1 198 ? -13.155 -7.251 -10.290 1.00 62.47 198 THR A O 1
ATOM 1659 N N . ASN A 1 199 ? -11.204 -6.373 -9.626 1.00 54.16 199 ASN A N 1
ATOM 1660 C CA . ASN A 1 199 ? -11.804 -5.172 -9.050 1.00 54.16 199 ASN A CA 1
ATOM 1661 C C . ASN A 1 199 ? -11.372 -3.924 -9.821 1.00 54.16 199 ASN A C 1
ATOM 1663 O O . ASN A 1 199 ? -10.221 -3.488 -9.704 1.00 54.16 199 ASN A O 1
ATOM 1667 N N . TRP A 1 200 ? -12.338 -3.417 -10.581 1.00 39.34 200 TRP A N 1
ATOM 1668 C CA . TRP A 1 200 ? -12.627 -2.006 -10.798 1.00 39.34 200 TRP A CA 1
ATOM 1669 C C . TRP A 1 200 ? -13.976 -1.729 -10.146 1.00 39.34 200 TRP A C 1
ATOM 1671 O O . TRP A 1 200 ? -14.871 -2.589 -10.323 1.00 39.34 200 TRP A O 1
#

Mean predicted aligned error: 7.99 Å

Secondary structure (DSSP, 8-state):
-------------------------------TTTS-HHHHHHHHHHHHHHHHTTS---B--HHHHHHHTGGGSB-TTHHHHHHHHHTT--B-SSEEEEEEEETTTEEEEEEEEETTSTTEEEEEETTSBEEEEEEE-TTTTSSSEEEEEEETTSBEEEEEEESSSSEEEEE-TTS-EEEEEETTEEE-TTS-EEEE----

Sequence (200 aa):
MKKLLIILGILFLGNCCFAEDTVITGSVDFNWVNMSQVERDAEISQYQNLIFGDEIQTKIPRKEFRAKYKDFLKDEYYKTTYQLVMNGITETSDANLCAFYYKNNVIYMYAIQYKKNPKTVYYYSAFGRLSYVDEMSDNYPDFPYYSKQYRSNGKLAGAIYFISHDLQYVYEPDGTFKGVWYKEKMFDRNAKQILTRTNW

Solvent-accessible surface area (backbone atoms only — not comparable to full-atom values): 11472 Å² total; per-residue (Å²): 134,89,77,81,80,78,71,78,87,78,75,77,88,61,82,91,63,96,65,95,65,88,70,84,68,78,76,76,82,83,50,69,75,77,49,54,68,67,56,47,53,49,52,55,49,52,54,44,39,74,73,42,53,98,57,77,78,42,57,46,57,48,69,58,42,50,61,76,39,56,85,59,51,42,50,88,56,26,70,61,55,48,52,40,32,72,71,68,43,44,66,58,99,58,30,42,37,42,64,39,68,42,86,90,80,38,62,56,32,36,38,43,28,38,66,92,48,70,53,37,36,42,28,20,35,66,82,12,41,44,47,34,37,38,39,45,40,89,52,55,94,45,70,56,33,36,37,43,31,25,34,71,63,20,39,40,68,22,34,39,41,32,64,45,96,48,33,34,44,34,25,40,42,87,59,50,79,64,30,36,35,49,70,48,37,26,24,36,88,83,49,46,78,76,48,76,55,94,82,131

Radius of gyration: 17.49 Å; Cα contacts (8 Å, |Δi|>4): 326; chains: 1; bounding box: 43×43×46 Å

pLDDT: mean 85.66, std 21.4, range [24.52, 98.5]

Foldseek 3Di:
DDDPPPPPPDDDPPDPDPDPDPPPPVDDPDCLQVDDLVVLVVVLVVVLCVVQPPDQDQFDAQVVLCVVCVVQQFDPCLVVLLVCVLVVNQDDPFWGKHFDADPPRDGQKMWTQGPVHNQKIFIAGSRGGTAKMKGKDPCPPDPFIKIWIAGSSGGTQWMWTDRDPQWIWIAGSRSHTPFIGGHQFTADSNRHTDGGDDDD

Nearest PDB structures (foldseek):
  8qja-assembly4_D  TM=2.788E-01  e=4.484E-02  Advenella mimigardefordensis DPN7
  3cka-assembly1_A  TM=2.736E-01  e=8.170E-02  Borreliella burgdorferi
  8qja-assembly2_B  TM=2.083E-01  e=9.781E-02  Advenella mimigardefordensis DPN7
  5zm6-assembly1_B-2  TM=1.325E-01  e=4.285E+00  Homo sapiens

Organism: NCBI:txid2840936